Protein AF-A0A9W4UH65-F1 (afdb_monomer)

Nearest PDB structures (foldseek):
  3ro3-assembly1_A  TM=5.289E-01  e=2.807E+00  Mus musculus
  2wpv-assembly3_E  TM=3.524E-01  e=1.767E+00  Saccharomyces cerevisiae
  7dxj-assembly1_B  TM=3.721E-01  e=3.629E+00  Homo sapiens

Radius of gyration: 18.74 Å; Cα contacts (8 Å, |Δi|>4): 146; chains: 1; bounding box: 43×30×58 Å

Foldseek 3Di:
DDDDDPDDDDPPGDDDDDPDDPLAALVVSQVVCVVVVDGDCPPLNVDDPVVSVVLNVLSVVLVCQVVVLVVCVVVVVLVVSLVSLVVNLVSCVVSVNCVCLLVSLLVSLVSLVVVQCVVPPPDPDRDDDSNVRSVVSLLVNVVVCVNVQVVHPPDPPPPDDDSVVSSVVVVVVVVVVVPD

Sequence (180 aa):
MALKAYRDIEEGEELTISYLTLGQTSSHRQHAISSWGFNCSCSLCSLRKPEKAASDIRRKLIAQLTPKIMQLWDAGDDTAAISLAEESVQIIVDEGLEHLLTEQYALVAKLWLMLGKKRQRGTTVLKGEERVQSEIWARKSWILLGSMGFLGTKWDGHDDFDLEAFLELVSDGIKEVMLW

Secondary structure (DSSP, 8-state):
-----SS---TTPPP---SS-TT--HHHHHHHHHTTTS---STTTS--HHHHHHHHHHHHHHHHHHHHHHHHHHTT-HHHHHHHHHHHHHHHHHTT-GGGHHHHHHHHHHHHHHHHHHHTTT-SS--SHHHHHHHHHHHHHHHHHHHHTTT-TT--S-S---HHHHHHHHHHHHHHHTT-

Organism: NCBI:txid1303443

Structure (mmCIF, N/CA/C/O backbone):
data_AF-A0A9W4UH65-F1
#
_entry.id   AF-A0A9W4UH65-F1
#
loop_
_atom_site.group_PDB
_atom_site.id
_atom_site.type_symbol
_atom_site.label_atom_id
_atom_site.label_alt_id
_atom_site.label_comp_id
_atom_site.label_asym_id
_atom_site.label_entity_id
_atom_site.label_seq_id
_atom_site.pdbx_PDB_ins_code
_atom_site.Cartn_x
_atom_site.Cartn_y
_atom_site.Cartn_z
_atom_site.occupancy
_atom_site.B_iso_or_equiv
_atom_site.auth_seq_id
_atom_site.auth_comp_id
_atom_site.auth_asym_id
_atom_site.auth_atom_id
_atom_site.pdbx_PDB_model_num
ATOM 1 N N . MET A 1 1 ? 6.656 -18.931 15.906 1.00 67.19 1 MET A N 1
ATOM 2 C CA . MET A 1 1 ? 5.807 -17.730 16.041 1.00 67.19 1 MET A CA 1
ATOM 3 C C . MET A 1 1 ? 6.656 -16.638 16.663 1.00 67.19 1 MET A C 1
ATOM 5 O O . MET A 1 1 ? 7.283 -16.912 17.678 1.00 67.19 1 MET A O 1
ATOM 9 N N . ALA A 1 2 ? 6.728 -15.464 16.040 1.00 75.62 2 ALA A N 1
ATOM 10 C CA . ALA A 1 2 ? 7.454 -14.309 16.560 1.00 75.62 2 ALA A CA 1
ATOM 11 C C . ALA A 1 2 ? 6.494 -13.116 16.664 1.00 75.62 2 ALA A C 1
ATOM 13 O O . ALA A 1 2 ? 5.569 -13.008 15.863 1.00 75.62 2 ALA A O 1
ATOM 14 N N . LEU A 1 3 ? 6.714 -12.252 17.654 1.00 81.69 3 LEU A N 1
ATOM 15 C CA . LEU A 1 3 ? 6.019 -10.976 17.824 1.00 81.69 3 LEU A CA 1
ATOM 16 C C . LEU A 1 3 ? 7.038 -9.859 17.603 1.00 81.69 3 LEU A C 1
ATOM 18 O O . LEU A 1 3 ? 8.149 -9.936 18.130 1.00 81.69 3 LEU A O 1
ATOM 22 N N . LYS A 1 4 ? 6.668 -8.841 16.825 1.00 82.00 4 LYS A N 1
ATOM 23 C CA . LYS A 1 4 ? 7.525 -7.692 16.527 1.00 82.00 4 LYS A CA 1
ATOM 24 C C . LYS A 1 4 ? 6.746 -6.392 16.677 1.00 82.00 4 LYS A C 1
ATOM 26 O O . LYS A 1 4 ? 5.575 -6.327 16.312 1.00 82.00 4 LYS A O 1
ATOM 31 N N . ALA A 1 5 ? 7.407 -5.373 17.215 1.00 86.94 5 ALA A N 1
ATOM 32 C CA . ALA A 1 5 ? 6.852 -4.032 17.300 1.00 86.94 5 ALA A CA 1
ATOM 33 C C . ALA A 1 5 ? 6.848 -3.364 15.913 1.00 86.94 5 ALA A C 1
ATOM 35 O O . ALA A 1 5 ? 7.844 -3.424 15.193 1.00 86.94 5 ALA A O 1
ATOM 36 N N . TYR A 1 6 ? 5.728 -2.731 15.554 1.00 81.19 6 TYR A N 1
ATOM 37 C CA . TYR A 1 6 ? 5.568 -1.957 14.309 1.00 81.19 6 TYR A CA 1
ATOM 38 C C . TYR A 1 6 ? 5.840 -0.457 14.485 1.00 81.19 6 TYR A C 1
ATOM 40 O O . TYR A 1 6 ? 5.865 0.287 13.511 1.00 81.19 6 TYR A O 1
ATOM 48 N N . ARG A 1 7 ? 6.013 -0.015 15.729 1.00 85.75 7 ARG A N 1
ATOM 49 C CA . ARG A 1 7 ? 6.287 1.363 16.132 1.00 85.75 7 ARG A CA 1
ATOM 50 C C . ARG A 1 7 ? 7.009 1.350 17.471 1.00 85.75 7 ARG A C 1
ATOM 52 O O . ARG A 1 7 ? 7.052 0.305 18.123 1.00 85.75 7 ARG A O 1
ATOM 59 N N . ASP A 1 8 ? 7.494 2.508 17.884 1.00 91.12 8 ASP A N 1
ATOM 60 C CA . ASP A 1 8 ? 7.987 2.704 19.241 1.00 91.12 8 ASP A CA 1
ATOM 61 C C . ASP A 1 8 ? 6.851 2.503 20.261 1.00 91.12 8 ASP A C 1
ATOM 63 O O . ASP A 1 8 ? 5.677 2.804 19.990 1.00 91.12 8 ASP A O 1
ATOM 67 N N . ILE A 1 9 ? 7.208 1.915 21.403 1.00 95.19 9 ILE A N 1
ATOM 68 C CA . ILE A 1 9 ? 6.299 1.544 22.490 1.00 95.19 9 ILE A CA 1
ATOM 69 C C . ILE A 1 9 ? 6.924 2.041 23.786 1.00 95.19 9 ILE A C 1
ATOM 71 O O . ILE A 1 9 ? 8.044 1.650 24.122 1.00 95.19 9 ILE A O 1
ATOM 75 N N . GLU A 1 10 ? 6.200 2.897 24.495 1.00 97.25 10 GLU A N 1
ATOM 76 C CA . GLU A 1 10 ? 6.675 3.480 25.749 1.00 97.25 10 GLU A CA 1
ATOM 77 C C . GLU A 1 10 ? 6.518 2.500 26.922 1.00 97.25 10 GLU A C 1
ATOM 79 O O . GLU A 1 10 ? 5.700 1.574 26.898 1.00 97.25 10 GLU A O 1
ATOM 84 N N . GLU A 1 11 ? 7.290 2.706 27.990 1.00 97.38 11 GLU A N 1
ATOM 85 C CA . GLU A 1 11 ? 7.162 1.892 29.201 1.00 97.38 11 GLU A CA 1
ATOM 86 C C . GLU A 1 11 ? 5.747 2.016 29.799 1.00 97.38 11 GLU A C 1
ATOM 88 O O . GLU A 1 11 ? 5.241 3.112 30.039 1.00 97.38 11 GLU A O 1
ATOM 93 N N . GLY A 1 12 ? 5.101 0.872 30.044 1.00 97.38 12 GLY A N 1
ATOM 94 C CA . GLY A 1 12 ? 3.731 0.804 30.564 1.00 97.38 12 GLY A CA 1
ATOM 95 C C . GLY A 1 12 ? 2.630 0.890 29.501 1.00 97.38 12 GLY A C 1
ATOM 96 O O . GLY A 1 12 ? 1.456 0.756 29.849 1.00 97.38 12 GLY A O 1
ATOM 97 N N . GLU A 1 13 ? 2.972 1.070 28.223 1.00 97.50 13 GLU A N 1
ATOM 98 C CA . GLU A 1 13 ? 2.004 1.018 27.129 1.00 97.50 13 GLU A CA 1
ATOM 99 C C . GLU A 1 13 ? 1.510 -0.420 26.866 1.00 97.50 13 GLU A C 1
ATOM 101 O O . GLU A 1 13 ? 2.279 -1.384 26.875 1.00 97.50 13 GLU A O 1
ATOM 106 N N . GLU A 1 14 ? 0.206 -0.580 26.617 1.00 96.12 14 GLU A N 1
ATOM 107 C CA . GLU A 1 14 ? -0.385 -1.880 26.291 1.00 96.12 14 GLU A CA 1
ATOM 108 C C . GLU A 1 14 ? 0.072 -2.374 24.908 1.00 96.12 14 GLU A C 1
ATOM 110 O O . GLU A 1 14 ? -0.097 -1.702 23.885 1.00 96.12 14 GLU A O 1
ATOM 115 N N . LEU A 1 15 ? 0.591 -3.603 24.858 1.00 95.06 15 LEU A N 1
ATOM 116 C CA . LEU A 1 15 ? 0.912 -4.277 23.602 1.00 95.06 15 LEU A CA 1
ATOM 117 C C . LEU A 1 15 ? -0.371 -4.761 22.925 1.00 95.06 15 LEU A C 1
ATOM 119 O O . LEU A 1 15 ? -1.102 -5.584 23.474 1.00 95.06 15 LEU A O 1
ATOM 123 N N . THR A 1 16 ? -0.614 -4.303 21.698 1.00 92.94 16 THR A N 1
ATOM 124 C CA . THR A 1 16 ? -1.806 -4.670 20.923 1.00 92.94 16 THR A CA 1
ATOM 125 C C . THR A 1 16 ? -1.431 -5.276 19.573 1.00 92.94 16 THR A C 1
ATOM 127 O O . THR A 1 16 ? -0.426 -4.917 18.963 1.00 92.94 16 THR A O 1
ATOM 130 N N . ILE A 1 17 ? -2.258 -6.209 19.096 1.00 91.56 17 ILE A N 1
ATOM 131 C CA . ILE A 1 17 ? -2.197 -6.773 17.741 1.00 91.56 17 ILE A CA 1
ATOM 132 C C . ILE A 1 17 ? -3.604 -6.782 17.136 1.00 91.56 17 ILE A C 1
ATOM 134 O O . ILE A 1 17 ? -4.598 -6.835 17.862 1.00 91.56 17 ILE A O 1
ATOM 138 N N . SER A 1 18 ? -3.709 -6.734 15.807 1.00 89.19 18 SER A N 1
ATOM 139 C CA . SER A 1 18 ? -5.003 -6.859 15.126 1.00 89.19 18 SER A CA 1
ATOM 140 C C . SER A 1 18 ? -5.373 -8.327 14.942 1.00 89.19 18 SER A C 1
ATOM 142 O O . SER A 1 18 ? -4.588 -9.100 14.403 1.00 89.19 18 SER A O 1
ATOM 144 N N . TYR A 1 19 ? -6.594 -8.697 15.325 1.00 87.56 19 TYR A N 1
ATOM 145 C CA . TYR A 1 19 ? -7.173 -10.014 15.013 1.00 87.56 19 T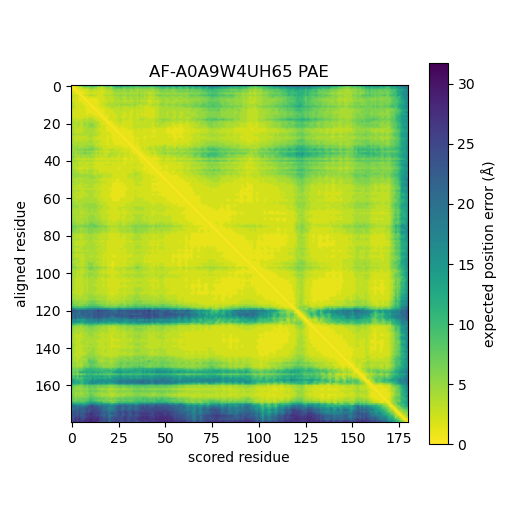YR A CA 1
ATOM 146 C C . TYR A 1 19 ? -7.882 -10.041 13.657 1.00 87.56 19 TYR A C 1
ATOM 148 O O . TYR A 1 19 ? -8.355 -11.084 13.215 1.00 87.56 19 TYR A O 1
ATOM 156 N N . LEU A 1 20 ? -7.998 -8.880 13.014 1.00 90.75 20 LEU A N 1
ATOM 157 C CA . LEU A 1 20 ? -8.674 -8.715 11.739 1.00 90.75 20 LEU A CA 1
ATOM 158 C C . LEU A 1 20 ? -7.660 -8.476 10.630 1.00 90.75 20 LEU A C 1
ATOM 160 O O . LEU A 1 20 ? -6.620 -7.847 10.859 1.00 90.75 20 LEU A O 1
ATOM 164 N N . THR A 1 21 ? -8.041 -8.860 9.414 1.00 89.69 21 THR A N 1
ATOM 165 C CA . THR A 1 21 ? -7.387 -8.384 8.198 1.00 89.69 21 THR A CA 1
ATOM 166 C C . THR A 1 21 ? -7.366 -6.859 8.202 1.00 89.69 21 THR A C 1
ATOM 168 O O . THR A 1 21 ? -8.382 -6.191 8.435 1.00 89.69 21 THR A O 1
ATOM 171 N N . LEU A 1 22 ? -6.186 -6.297 7.974 1.00 90.81 22 LEU A N 1
ATOM 172 C CA . LEU A 1 22 ? -5.988 -4.858 7.923 1.00 90.81 22 LEU A CA 1
ATOM 173 C C . LEU A 1 22 ? -6.579 -4.281 6.621 1.00 90.81 22 LEU A C 1
ATOM 175 O O . LEU A 1 22 ? -7.007 -5.005 5.727 1.00 90.81 22 LEU A O 1
ATOM 179 N N . GLY A 1 23 ? -6.717 -2.957 6.547 1.00 93.19 23 GLY A N 1
ATOM 180 C CA . GLY A 1 23 ? -7.304 -2.288 5.374 1.00 93.19 23 GLY A CA 1
ATOM 181 C C . GLY A 1 23 ? -8.835 -2.357 5.257 1.00 93.19 23 GLY A C 1
ATOM 182 O O . GLY A 1 23 ? -9.407 -1.675 4.418 1.00 93.19 23 GLY A O 1
ATOM 183 N N . GLN A 1 24 ? -9.538 -3.075 6.137 1.00 95.62 24 GLN A N 1
ATOM 184 C CA . GLN A 1 24 ? -11.002 -3.206 6.078 1.00 95.62 24 GLN A CA 1
ATOM 185 C C . GLN A 1 24 ? -11.753 -1.938 6.513 1.00 95.62 24 GLN A C 1
ATOM 187 O O . GLN A 1 24 ? -11.283 -1.203 7.385 1.00 95.62 24 GLN A O 1
ATOM 192 N N . THR A 1 25 ? -12.949 -1.710 5.954 1.00 96.81 25 THR A N 1
ATOM 193 C CA . THR A 1 25 ? -13.832 -0.575 6.312 1.00 96.81 25 THR A CA 1
ATOM 194 C C . THR A 1 25 ? -14.344 -0.661 7.750 1.00 96.81 25 THR A C 1
ATOM 196 O O . THR A 1 25 ? -14.402 -1.737 8.342 1.00 96.81 25 THR A O 1
ATOM 199 N N . SER A 1 26 ? -14.768 0.464 8.320 1.00 96.00 26 SER A N 1
ATOM 200 C CA . SER A 1 26 ? -15.268 0.562 9.691 1.00 96.00 26 SER A CA 1
ATOM 201 C C . SER A 1 26 ? -16.428 -0.397 9.971 1.00 96.00 26 SER A C 1
ATOM 203 O O . SER A 1 26 ? -16.425 -1.073 10.999 1.00 96.00 26 SER A O 1
ATOM 205 N N . SER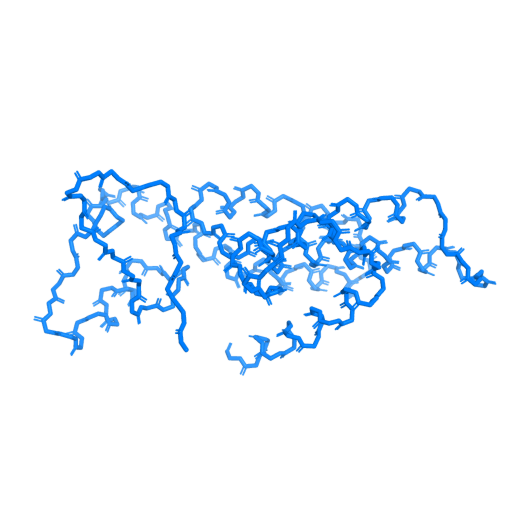 A 1 27 ? -17.370 -0.525 9.032 1.00 95.06 27 SER A N 1
ATOM 206 C CA . SER A 1 27 ? -18.489 -1.464 9.144 1.00 95.06 27 SER A CA 1
ATOM 207 C C . SER A 1 27 ? -18.022 -2.917 9.127 1.00 95.06 27 SER A C 1
ATOM 209 O O . SER A 1 27 ? -18.518 -3.715 9.919 1.00 95.06 27 SER A O 1
ATOM 211 N N . HIS A 1 28 ? -17.068 -3.262 8.258 1.00 95.50 28 HIS A N 1
ATOM 212 C CA . HIS A 1 28 ? -16.518 -4.615 8.207 1.00 95.50 28 HIS A CA 1
ATOM 213 C C . HIS A 1 28 ? -15.761 -4.942 9.499 1.00 95.50 28 HIS A C 1
ATOM 215 O O . HIS A 1 28 ? -15.979 -6.000 10.080 1.00 95.50 28 HIS A O 1
ATOM 221 N N . ARG A 1 29 ? -14.933 -4.014 10.003 1.00 95.25 29 ARG A N 1
ATOM 222 C CA . ARG A 1 29 ? -14.193 -4.206 11.260 1.00 95.25 29 ARG A CA 1
ATOM 223 C C . ARG A 1 29 ? -15.128 -4.450 12.445 1.00 95.25 29 ARG A C 1
ATOM 225 O O . ARG A 1 29 ? -14.894 -5.377 13.212 1.00 95.25 29 ARG A O 1
ATOM 232 N N . GLN A 1 30 ? -16.194 -3.656 12.576 1.00 93.94 30 GLN A N 1
ATOM 233 C CA . GLN A 1 30 ? -17.179 -3.834 13.652 1.00 93.94 30 GLN A CA 1
ATOM 234 C C . GLN A 1 30 ? -17.944 -5.153 13.526 1.00 93.94 30 GLN A C 1
ATOM 236 O O . GLN A 1 30 ? -18.172 -5.830 14.524 1.00 93.94 30 GLN A O 1
ATOM 241 N N . HIS A 1 31 ? -18.303 -5.553 12.306 1.00 94.25 31 HIS A N 1
ATOM 242 C CA . HIS A 1 31 ? -18.961 -6.835 12.088 1.00 94.25 31 HIS A CA 1
ATOM 243 C C . HIS A 1 31 ? -18.040 -8.010 12.446 1.00 94.25 31 HIS A C 1
ATOM 245 O O . HIS A 1 31 ? -18.425 -8.869 13.235 1.00 94.25 31 HIS A O 1
ATOM 251 N N . ALA A 1 32 ? -16.807 -8.018 11.938 1.00 93.44 32 ALA A N 1
ATOM 252 C CA . ALA A 1 32 ? -15.865 -9.112 12.149 1.00 93.44 32 ALA A CA 1
ATOM 253 C C . ALA A 1 32 ? -15.480 -9.277 13.630 1.00 93.44 32 ALA A C 1
ATOM 255 O O . ALA A 1 32 ? -15.470 -10.395 14.147 1.00 93.44 32 ALA A O 1
ATOM 256 N N . ILE A 1 33 ? -15.235 -8.168 14.340 1.00 94.06 33 ILE A N 1
ATOM 257 C CA . ILE A 1 33 ? -14.855 -8.218 15.757 1.00 94.06 33 ILE A CA 1
ATOM 258 C C . ILE A 1 33 ? -16.020 -8.595 16.678 1.00 94.06 33 ILE A C 1
ATOM 260 O O . ILE A 1 33 ? -15.780 -9.121 17.758 1.00 94.06 33 ILE A O 1
ATOM 264 N N . SER A 1 34 ? -17.276 -8.393 16.255 1.00 91.44 34 SER A N 1
ATOM 265 C CA . SER A 1 34 ? -18.448 -8.695 17.094 1.00 91.44 34 SER A CA 1
ATOM 266 C C . SER A 1 34 ? -18.519 -10.166 17.524 1.00 91.44 34 SER A C 1
ATOM 268 O O . SER A 1 34 ? -19.018 -10.469 18.607 1.00 91.44 34 SER A O 1
ATOM 270 N N . SER A 1 35 ? -17.940 -11.070 16.726 1.00 91.06 35 SER A N 1
ATOM 271 C CA . SER A 1 35 ? -17.803 -12.497 17.050 1.00 91.06 35 SER A CA 1
ATOM 272 C C . SER A 1 35 ? -16.980 -12.769 18.319 1.00 91.06 35 SER A C 1
ATOM 274 O O . SER A 1 35 ? -17.157 -13.806 18.950 1.00 91.06 35 SER A O 1
ATOM 276 N N . TRP A 1 36 ? -16.139 -11.818 18.735 1.00 93.38 36 TRP A N 1
ATOM 277 C CA . TRP A 1 36 ? -15.319 -11.886 19.947 1.00 93.38 36 TRP A CA 1
ATOM 278 C C . TRP A 1 36 ? -16.044 -11.379 21.203 1.00 93.38 36 TRP A C 1
ATOM 280 O O . TRP A 1 36 ? -15.459 -11.360 22.283 1.00 93.38 36 TRP A O 1
ATOM 290 N N . GLY A 1 37 ? -17.308 -10.957 21.088 1.00 93.81 37 GLY A N 1
ATOM 291 C CA . GLY A 1 37 ? -18.128 -10.556 22.234 1.00 93.81 37 GLY A CA 1
ATOM 292 C C . GLY A 1 37 ? -17.879 -9.134 22.748 1.00 93.81 37 GLY A C 1
ATOM 293 O O . GLY A 1 37 ? -18.312 -8.809 23.852 1.00 93.81 37 GLY A O 1
ATOM 294 N N . PHE A 1 38 ? -17.217 -8.271 21.969 1.00 92.81 38 PHE A N 1
ATOM 295 C CA . PHE A 1 38 ? -17.042 -6.854 22.304 1.00 92.81 38 PHE A CA 1
ATOM 296 C C . PHE A 1 38 ? -17.203 -5.936 21.085 1.00 92.81 38 PHE A C 1
ATOM 298 O O . PHE A 1 38 ? -17.081 -6.360 19.937 1.00 92.81 38 PHE A O 1
ATOM 305 N N . ASN A 1 39 ? -17.449 -4.650 21.350 1.00 91.50 39 ASN A N 1
ATOM 306 C CA . ASN A 1 39 ? -17.468 -3.598 20.334 1.00 91.50 39 ASN A CA 1
ATOM 307 C C . ASN A 1 39 ? -16.142 -2.837 20.360 1.00 91.50 39 ASN A C 1
ATOM 309 O O . ASN A 1 39 ? -15.753 -2.300 21.398 1.00 91.50 39 ASN A O 1
ATOM 313 N N . CYS A 1 40 ? -15.453 -2.756 19.222 1.00 93.69 40 CYS A N 1
ATOM 314 C CA . CYS A 1 40 ? -14.154 -2.095 19.160 1.00 93.69 40 CYS A CA 1
ATOM 315 C C . CYS A 1 40 ? -14.296 -0.572 19.310 1.00 93.69 40 CYS A C 1
ATOM 317 O O . CYS A 1 40 ? -15.029 0.067 18.549 1.00 93.69 40 CYS A O 1
ATOM 319 N N . SER A 1 41 ? -13.543 0.011 20.244 1.00 93.88 41 SER A N 1
ATOM 320 C CA . SER A 1 41 ? -13.492 1.451 20.535 1.00 93.88 41 SER A CA 1
ATOM 321 C C . SER A 1 41 ? -12.125 2.085 20.239 1.00 93.88 41 SER A C 1
ATOM 323 O O . SER A 1 41 ? -11.848 3.192 20.705 1.00 93.88 41 SER A O 1
ATOM 325 N N . CYS A 1 42 ? -11.268 1.421 19.449 1.00 93.75 42 CYS A N 1
ATOM 326 C CA . CYS A 1 42 ? -9.956 1.961 19.080 1.00 93.75 42 CYS A CA 1
ATOM 327 C C . CYS A 1 42 ? -10.074 3.316 18.359 1.00 93.75 42 CYS A C 1
ATOM 329 O O . CYS A 1 42 ? -11.145 3.678 17.861 1.00 93.75 42 CYS A O 1
ATOM 331 N N . SER A 1 43 ? -8.963 4.046 18.245 1.00 93.31 43 SER A N 1
ATOM 332 C CA . SER A 1 43 ? -8.912 5.372 17.610 1.00 93.31 43 SER A CA 1
ATOM 333 C C . SER A 1 43 ? -9.594 5.412 16.234 1.00 93.31 43 SER A C 1
ATOM 335 O O . SER A 1 43 ? -10.381 6.319 15.973 1.00 93.31 43 SER A O 1
ATOM 337 N N . LEU A 1 44 ? -9.403 4.385 15.397 1.00 94.06 44 LEU A N 1
ATOM 338 C CA . LEU A 1 44 ? -10.040 4.266 14.077 1.00 94.06 44 LEU A CA 1
ATOM 339 C C . LEU A 1 44 ? -11.556 4.028 14.146 1.00 94.06 44 LEU A C 1
ATOM 341 O O . LEU A 1 44 ? -12.320 4.536 13.323 1.00 94.06 44 LEU A O 1
ATOM 345 N N . CYS A 1 45 ? -12.015 3.210 15.091 1.00 93.88 45 CYS A N 1
ATOM 346 C CA . CYS A 1 45 ? -13.436 2.905 15.263 1.00 93.88 45 CYS A CA 1
ATOM 347 C C . CYS A 1 45 ? -14.198 4.052 15.942 1.00 93.88 45 CYS A C 1
ATOM 349 O O . CYS A 1 45 ? -15.396 4.218 15.694 1.00 93.88 45 CYS A O 1
ATOM 351 N N . SER A 1 46 ? -13.496 4.878 16.715 1.00 95.31 46 SER A N 1
ATOM 352 C CA . SER A 1 46 ? -14.035 6.022 17.455 1.00 95.31 46 SER A CA 1
ATOM 353 C C . SER A 1 46 ? -13.972 7.354 16.689 1.00 95.31 46 SER A C 1
ATOM 355 O O . SER A 1 46 ? -14.469 8.359 17.194 1.00 95.31 46 SER A O 1
ATOM 357 N N . LEU A 1 47 ? -13.439 7.369 15.457 1.00 96.50 47 LEU A N 1
ATOM 358 C CA . LEU A 1 47 ? -13.452 8.540 14.566 1.00 96.50 47 LEU A CA 1
ATOM 359 C C . LEU A 1 47 ? -14.854 9.141 14.397 1.00 96.50 47 LEU A C 1
ATOM 361 O O . LEU A 1 47 ? -15.865 8.420 14.350 1.00 96.50 47 LEU A O 1
ATOM 365 N N . ARG A 1 48 ? -14.918 10.467 14.208 1.00 97.38 48 ARG A N 1
ATOM 366 C CA . ARG A 1 48 ? -16.181 11.149 13.895 1.00 97.38 48 ARG A CA 1
ATOM 367 C C . ARG A 1 48 ? -16.684 10.698 12.526 1.00 97.38 48 ARG A C 1
ATOM 369 O O . ARG A 1 48 ? -15.911 10.314 11.652 1.00 97.38 48 ARG A O 1
ATOM 376 N N . LYS A 1 49 ? -18.003 10.778 12.313 1.00 96.69 49 LYS A N 1
ATOM 377 C CA . LYS A 1 49 ? -18.662 10.346 11.064 1.00 96.69 49 LYS A CA 1
ATOM 378 C C . LYS A 1 49 ? -17.955 10.807 9.769 1.00 96.69 49 LYS A C 1
ATOM 380 O O . LYS A 1 49 ? -17.733 9.939 8.929 1.00 96.69 49 LYS A O 1
ATOM 385 N N . PRO A 1 50 ? -17.580 12.092 9.583 1.00 97.50 50 PRO A N 1
ATOM 386 C CA . PRO A 1 50 ? -16.911 12.520 8.350 1.00 97.50 50 PRO A CA 1
ATOM 387 C C . PRO A 1 50 ? -15.514 11.903 8.174 1.00 97.50 50 PRO A C 1
ATOM 389 O O . PRO A 1 50 ? -15.189 11.433 7.089 1.00 97.50 50 PRO A O 1
ATOM 392 N N . GLU A 1 51 ? -14.712 11.836 9.237 1.00 97.56 51 GLU A N 1
ATOM 393 C CA . GLU A 1 51 ? -13.356 11.264 9.207 1.00 97.56 51 GLU A CA 1
ATOM 394 C C . GLU A 1 51 ? -13.398 9.757 8.935 1.00 97.56 51 GLU A C 1
ATOM 396 O O . GLU A 1 51 ? -12.644 9.236 8.115 1.00 97.56 51 GLU A O 1
ATOM 401 N N . LYS A 1 52 ? -14.343 9.062 9.577 1.00 97.00 52 LYS A N 1
ATOM 402 C CA . LYS A 1 52 ? -14.595 7.635 9.372 1.00 97.00 52 LYS A CA 1
ATOM 403 C C . LYS A 1 52 ? -15.016 7.337 7.932 1.00 97.00 52 LYS A C 1
ATOM 405 O O . LYS A 1 52 ? -14.507 6.395 7.338 1.00 97.00 52 LYS A O 1
ATOM 410 N N . ALA A 1 53 ? -15.899 8.157 7.357 1.00 97.75 53 ALA A N 1
ATOM 411 C CA . ALA A 1 53 ? -16.307 8.017 5.961 1.00 97.75 53 ALA A CA 1
ATOM 412 C C . ALA A 1 53 ? -15.135 8.253 4.993 1.00 97.75 53 ALA A C 1
ATOM 414 O O . ALA A 1 53 ? -14.975 7.495 4.040 1.00 97.75 53 ALA A O 1
ATOM 415 N N . ALA A 1 54 ? -14.288 9.255 5.255 1.00 97.75 54 ALA A N 1
ATOM 416 C CA . ALA A 1 54 ? -13.093 9.514 4.453 1.00 97.75 54 ALA A CA 1
ATOM 417 C C . ALA A 1 54 ? -12.088 8.347 4.510 1.00 97.75 54 ALA A C 1
ATOM 419 O O . ALA A 1 54 ? -11.585 7.922 3.471 1.00 97.75 54 ALA A O 1
ATOM 420 N N . SER A 1 55 ? -11.854 7.784 5.701 1.00 97.69 55 SER A N 1
ATOM 421 C CA . SER A 1 55 ? -11.036 6.575 5.884 1.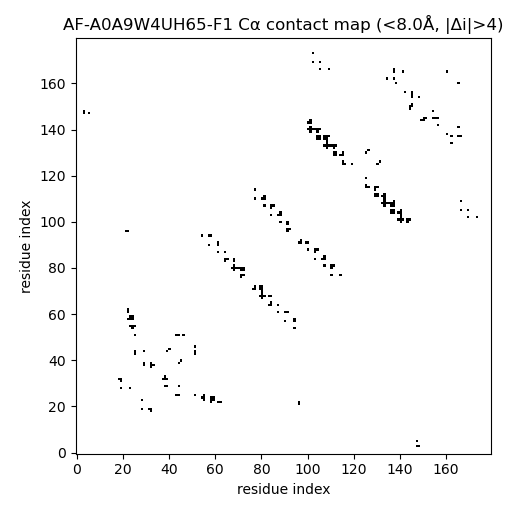00 97.69 55 SER A CA 1
ATOM 422 C C . SER A 1 55 ? -11.621 5.378 5.129 1.00 97.69 55 SER A C 1
ATOM 424 O O . SER A 1 55 ? -10.907 4.701 4.391 1.00 97.69 55 SER A O 1
ATOM 426 N N . ASP A 1 56 ? -12.935 5.153 5.211 1.00 97.94 56 ASP A N 1
ATOM 427 C CA . ASP A 1 56 ? -13.590 4.060 4.485 1.00 97.94 56 ASP A CA 1
ATOM 428 C C . ASP A 1 56 ? -13.486 4.215 2.960 1.00 97.94 56 ASP A C 1
ATOM 430 O O . ASP A 1 56 ? -13.352 3.214 2.255 1.00 97.94 56 ASP A O 1
ATOM 434 N N . ILE A 1 57 ? -13.509 5.446 2.438 1.00 97.81 57 ILE A N 1
ATOM 435 C CA . ILE A 1 57 ? -13.273 5.722 1.013 1.00 97.81 57 ILE A CA 1
ATOM 436 C C . ILE A 1 57 ? -11.833 5.373 0.628 1.00 97.81 57 ILE A C 1
ATOM 438 O O . ILE A 1 57 ? -11.641 4.648 -0.348 1.00 97.81 57 ILE A O 1
ATOM 442 N N . ARG A 1 58 ? -10.830 5.829 1.392 1.00 97.56 58 ARG A N 1
ATOM 443 C CA . ARG A 1 58 ? -9.418 5.508 1.115 1.00 97.56 58 ARG A CA 1
ATOM 444 C C . ARG A 1 58 ? -9.160 4.009 1.169 1.00 97.56 58 ARG A C 1
ATOM 446 O O . ARG A 1 58 ? -8.545 3.469 0.263 1.00 97.56 58 ARG A O 1
ATOM 453 N N . ARG A 1 59 ? -9.709 3.308 2.160 1.00 97.50 59 ARG A N 1
ATOM 454 C CA . ARG A 1 59 ? -9.593 1.847 2.288 1.00 97.50 59 ARG A CA 1
ATOM 455 C C . ARG A 1 59 ? -10.202 1.093 1.107 1.00 97.50 59 ARG A C 1
ATOM 457 O O . ARG A 1 59 ? -9.594 0.157 0.597 1.00 97.50 59 ARG A O 1
ATOM 464 N N . LYS A 1 60 ? -11.373 1.527 0.629 1.00 97.19 60 LYS A N 1
ATOM 465 C CA . LYS A 1 60 ? -11.980 0.977 -0.595 1.00 97.19 60 LYS A CA 1
ATOM 466 C C . LYS A 1 60 ? -11.134 1.264 -1.829 1.00 97.19 60 LYS A C 1
ATOM 468 O O . LYS A 1 60 ? -10.990 0.380 -2.663 1.00 97.19 60 LYS A O 1
ATOM 473 N N . LEU A 1 61 ? -10.588 2.475 -1.942 1.00 96.50 61 LEU A N 1
ATOM 474 C CA . LEU A 1 61 ? -9.684 2.830 -3.030 1.00 96.50 61 LEU A CA 1
ATOM 475 C C . LEU A 1 61 ? -8.453 1.924 -3.012 1.00 96.50 61 LEU A C 1
ATOM 477 O O . LEU A 1 61 ? -8.142 1.340 -4.043 1.00 96.50 61 LEU A O 1
ATOM 481 N N . ILE A 1 62 ? -7.829 1.741 -1.844 1.00 96.56 62 ILE A N 1
ATOM 482 C CA . ILE A 1 62 ? -6.636 0.908 -1.677 1.00 96.56 62 ILE A CA 1
ATOM 483 C C . ILE A 1 62 ? -6.887 -0.525 -2.146 1.00 96.56 62 ILE A C 1
ATOM 485 O O . ILE A 1 62 ? -6.115 -1.051 -2.941 1.00 96.56 62 ILE A O 1
ATOM 489 N N . ALA A 1 63 ? -8.020 -1.114 -1.758 1.00 94.56 63 ALA A N 1
ATOM 490 C CA . ALA A 1 63 ? -8.412 -2.454 -2.194 1.00 94.56 63 ALA A CA 1
ATOM 491 C C . ALA A 1 63 ? -8.608 -2.593 -3.720 1.00 94.56 63 ALA A C 1
ATOM 493 O O . ALA A 1 63 ? -8.637 -3.706 -4.235 1.00 94.56 63 ALA A O 1
ATOM 494 N N . GLN A 1 64 ? -8.772 -1.486 -4.451 1.00 95.38 64 GLN A N 1
ATOM 495 C CA . GLN A 1 64 ? -8.986 -1.468 -5.903 1.00 95.38 64 GLN A CA 1
ATOM 496 C C . GLN A 1 64 ? -7.749 -1.023 -6.695 1.00 95.38 64 GLN A C 1
ATOM 498 O O . GLN A 1 64 ? -7.773 -1.059 -7.926 1.00 95.38 64 GLN A O 1
ATOM 503 N N . LEU A 1 65 ? -6.668 -0.611 -6.025 1.00 94.38 65 LEU A N 1
ATOM 504 C CA . LEU A 1 65 ? -5.473 -0.100 -6.694 1.00 94.38 65 LEU A CA 1
ATOM 505 C C . LEU A 1 65 ? -4.790 -1.167 -7.544 1.00 94.38 65 LEU A C 1
ATOM 507 O O . LEU A 1 65 ? -4.619 -0.953 -8.740 1.00 94.38 65 LEU A O 1
ATOM 511 N N . THR A 1 66 ? -4.440 -2.314 -6.957 1.00 92.12 66 THR A N 1
ATOM 512 C CA . THR A 1 66 ? -3.718 -3.382 -7.666 1.00 92.12 66 THR A CA 1
ATOM 513 C C . THR A 1 66 ? -4.468 -3.866 -8.912 1.00 92.12 66 THR A C 1
ATOM 515 O O . THR A 1 66 ? -3.865 -3.845 -9.987 1.00 92.12 66 THR A O 1
ATOM 518 N N . PRO A 1 67 ? -5.780 -4.193 -8.854 1.00 94.75 67 PRO A N 1
ATOM 519 C CA . PRO A 1 67 ? -6.541 -4.536 -10.056 1.00 94.75 67 PRO A CA 1
ATOM 520 C C . PRO A 1 67 ? -6.512 -3.439 -11.128 1.00 94.75 67 PRO A C 1
ATOM 522 O O . PRO A 1 67 ? -6.348 -3.730 -12.311 1.00 94.75 67 PRO A O 1
ATOM 525 N N . LYS A 1 68 ? -6.629 -2.167 -10.727 1.00 96.81 68 LYS A N 1
ATOM 526 C CA . LYS A 1 68 ? -6.623 -1.035 -11.660 1.00 96.81 68 LYS A CA 1
ATOM 527 C C . LYS A 1 68 ? -5.251 -0.818 -12.305 1.00 96.81 68 LYS A C 1
ATOM 529 O O . LYS A 1 68 ? -5.181 -0.533 -13.497 1.00 96.81 68 LYS A O 1
ATOM 534 N N . ILE A 1 69 ? -4.172 -0.974 -11.539 1.00 97.19 69 ILE A N 1
ATOM 535 C CA . ILE A 1 69 ? -2.791 -0.915 -12.035 1.00 97.19 69 ILE A CA 1
ATOM 536 C C . ILE A 1 69 ? -2.566 -2.013 -13.079 1.00 97.19 69 ILE A C 1
ATOM 538 O O . ILE A 1 69 ? -2.067 -1.729 -14.166 1.00 97.19 69 ILE A O 1
ATOM 542 N N . MET A 1 70 ? -2.985 -3.248 -12.783 1.00 93.94 70 MET A N 1
ATOM 543 C CA . MET A 1 70 ? -2.866 -4.369 -13.720 1.00 93.94 70 MET A CA 1
ATOM 544 C C . MET A 1 70 ? -3.692 -4.145 -14.986 1.00 93.94 70 MET A C 1
ATOM 546 O O . MET A 1 70 ? -3.192 -4.365 -16.082 1.00 93.94 70 MET A O 1
ATOM 550 N N . GLN A 1 71 ? -4.914 -3.622 -14.860 1.00 96.38 71 GLN A N 1
ATOM 551 C CA . GLN A 1 71 ? -5.744 -3.291 -16.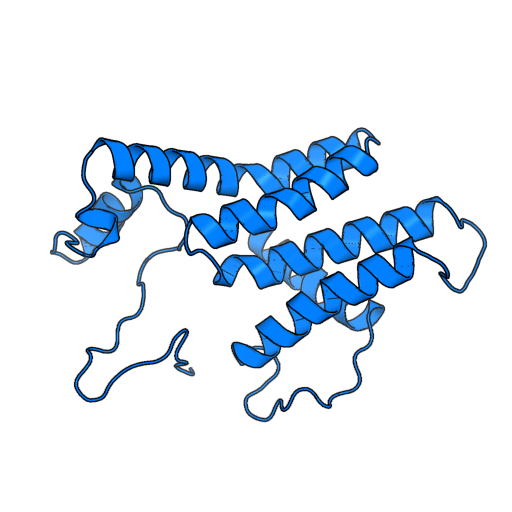016 1.00 96.38 71 GLN A CA 1
ATOM 552 C C . GLN A 1 71 ? -5.070 -2.267 -16.945 1.00 96.38 71 GLN A C 1
ATOM 554 O O . GLN A 1 71 ? -5.113 -2.432 -18.163 1.00 96.38 71 GLN A O 1
ATOM 559 N N . LEU A 1 72 ? -4.455 -1.215 -16.390 1.00 97.62 72 LEU A N 1
ATOM 560 C CA . LEU A 1 72 ? -3.707 -0.224 -17.176 1.00 97.62 72 LEU A CA 1
ATOM 561 C C . LEU A 1 72 ? -2.497 -0.862 -17.867 1.00 97.62 72 LEU A C 1
ATOM 563 O O . LEU A 1 72 ? -2.263 -0.623 -19.052 1.00 97.62 72 LEU A O 1
ATOM 567 N N . TRP A 1 73 ? -1.772 -1.714 -17.141 1.00 95.50 73 TRP A N 1
ATOM 568 C CA . TRP A 1 73 ? -0.615 -2.431 -17.666 1.00 95.50 73 TRP A CA 1
ATOM 569 C C . TRP A 1 73 ? -0.987 -3.363 -18.828 1.00 95.50 73 TRP A C 1
ATOM 571 O O . TRP A 1 73 ? -0.367 -3.312 -19.890 1.00 95.50 73 TRP A O 1
ATOM 581 N N . ASP A 1 74 ? -2.039 -4.166 -18.667 1.00 94.38 74 ASP A N 1
ATOM 582 C CA . ASP A 1 74 ? -2.518 -5.106 -19.686 1.00 94.38 74 ASP A CA 1
ATOM 583 C C . ASP A 1 74 ? -3.091 -4.386 -20.916 1.00 94.38 74 ASP A C 1
ATOM 585 O O . ASP A 1 74 ? -2.974 -4.874 -22.041 1.00 94.38 74 ASP A O 1
ATOM 589 N N . ALA A 1 75 ? -3.657 -3.189 -20.726 1.00 97.06 75 ALA A N 1
ATOM 590 C CA . ALA A 1 75 ? -4.070 -2.304 -21.815 1.00 97.06 75 ALA A CA 1
ATOM 591 C C . ALA A 1 75 ? -2.882 -1.659 -22.561 1.00 97.06 75 ALA A C 1
ATOM 593 O O . ALA A 1 75 ? -3.082 -1.018 -23.595 1.00 97.06 75 ALA A O 1
ATOM 594 N N . GLY A 1 76 ? -1.652 -1.835 -22.068 1.00 96.00 76 GLY A N 1
ATOM 595 C CA . GLY A 1 76 ? -0.427 -1.291 -22.648 1.00 96.00 76 GLY A CA 1
ATOM 596 C C . GLY A 1 76 ? -0.125 0.156 -22.256 1.00 96.00 76 GLY A C 1
ATOM 597 O O . GLY A 1 76 ? 0.806 0.739 -22.816 1.00 96.00 76 GLY A O 1
ATOM 598 N N . ASP A 1 77 ? -0.869 0.731 -21.307 1.00 97.44 77 ASP A N 1
ATOM 599 C CA . ASP A 1 77 ? -0.596 2.055 -20.742 1.00 97.44 77 ASP A CA 1
ATOM 600 C C . ASP A 1 77 ? 0.413 1.941 -19.587 1.00 97.44 77 ASP A C 1
ATOM 602 O O . ASP A 1 77 ? 0.105 2.148 -18.410 1.00 97.44 77 ASP A O 1
ATOM 606 N N . ASP A 1 78 ? 1.639 1.539 -19.943 1.00 95.62 78 ASP A N 1
ATOM 607 C CA . ASP A 1 78 ? 2.705 1.228 -18.983 1.0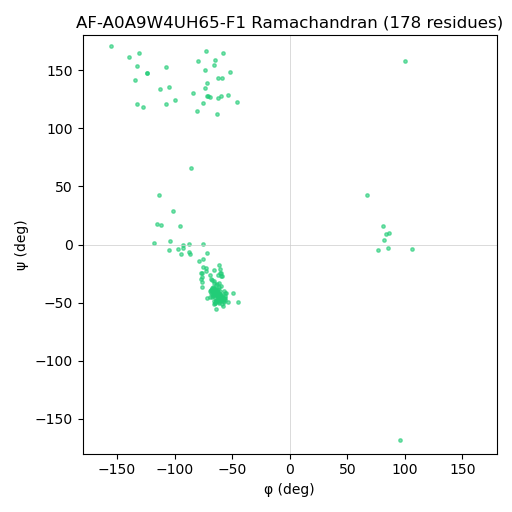0 95.62 78 ASP A CA 1
ATOM 608 C C . ASP A 1 78 ? 2.996 2.424 -18.052 1.00 95.62 78 ASP A C 1
ATOM 610 O O . ASP A 1 78 ? 3.216 2.253 -16.852 1.00 95.62 78 ASP A O 1
ATOM 614 N N . THR A 1 79 ? 2.981 3.646 -18.601 1.00 96.25 79 THR A N 1
ATOM 615 C CA . THR A 1 79 ? 3.275 4.880 -17.858 1.00 96.25 79 THR A CA 1
ATOM 616 C C . THR A 1 79 ? 2.175 5.197 -16.848 1.00 96.25 79 THR A C 1
ATOM 618 O O . THR A 1 79 ? 2.491 5.511 -15.701 1.00 96.25 79 THR A O 1
ATOM 621 N N . ALA A 1 80 ? 0.895 5.089 -17.227 1.00 98.12 80 ALA A N 1
ATOM 622 C CA . ALA A 1 80 ? -0.199 5.316 -16.282 1.00 98.12 80 ALA A CA 1
ATOM 623 C C . ALA A 1 80 ? -0.243 4.240 -15.190 1.00 98.12 80 ALA A C 1
ATOM 625 O O . ALA A 1 80 ? -0.524 4.555 -14.033 1.00 98.12 80 ALA A O 1
ATOM 626 N N . ALA A 1 81 ? 0.066 2.984 -15.534 1.00 98.00 81 ALA A N 1
ATOM 627 C CA . ALA A 1 81 ? 0.156 1.898 -14.563 1.00 98.00 81 ALA A CA 1
ATOM 628 C C . ALA A 1 81 ? 1.237 2.170 -13.505 1.00 98.00 81 ALA A C 1
ATOM 630 O O . ALA A 1 81 ? 0.963 2.057 -12.310 1.00 98.00 81 ALA A O 1
ATOM 631 N N . ILE A 1 82 ? 2.439 2.576 -13.933 1.00 98.00 82 ILE A N 1
ATOM 632 C CA . ILE A 1 82 ? 3.541 2.933 -13.027 1.00 98.00 82 ILE A CA 1
ATOM 633 C C . ILE A 1 82 ? 3.178 4.158 -12.182 1.00 98.00 82 ILE A C 1
ATOM 635 O O . ILE A 1 82 ? 3.311 4.090 -10.965 1.00 98.00 82 ILE A O 1
ATOM 639 N N . SER A 1 83 ? 2.653 5.231 -12.788 1.00 98.31 83 SER A N 1
ATOM 640 C CA . SER A 1 83 ? 2.255 6.449 -12.057 1.00 98.31 83 SER A CA 1
ATOM 641 C C . SER A 1 83 ? 1.249 6.133 -10.953 1.00 98.31 83 SER A C 1
ATOM 643 O O . SER A 1 83 ? 1.442 6.515 -9.803 1.00 98.31 83 SER A O 1
ATOM 645 N N . LEU A 1 84 ? 0.207 5.354 -11.268 1.00 98.44 84 LEU A N 1
ATOM 646 C CA . LEU A 1 84 ? -0.794 4.953 -10.282 1.00 98.44 84 LEU A CA 1
ATOM 647 C C . LEU A 1 84 ? -0.192 4.072 -9.175 1.00 98.44 84 LEU A C 1
ATOM 649 O O . LEU A 1 84 ? -0.564 4.200 -8.006 1.00 98.44 84 LEU A O 1
ATOM 653 N N . ALA A 1 85 ? 0.734 3.177 -9.529 1.00 97.81 85 ALA A N 1
ATOM 654 C CA . ALA A 1 85 ? 1.427 2.337 -8.562 1.00 97.81 85 ALA A CA 1
ATOM 655 C C . ALA A 1 85 ? 2.325 3.158 -7.622 1.00 97.81 85 ALA A C 1
ATOM 657 O O . ALA A 1 85 ? 2.368 2.865 -6.429 1.00 97.81 85 ALA A O 1
ATOM 658 N N . GLU A 1 86 ? 2.990 4.202 -8.109 1.00 98.31 86 GLU A N 1
ATOM 659 C CA . GLU A 1 86 ? 3.793 5.107 -7.281 1.00 98.31 86 GLU A CA 1
ATOM 660 C C . GLU A 1 86 ? 2.910 5.997 -6.397 1.00 98.31 86 GLU A C 1
ATOM 662 O O . GLU A 1 86 ? 3.129 6.076 -5.190 1.00 98.31 86 GLU A O 1
ATOM 667 N N . GLU A 1 87 ? 1.855 6.597 -6.954 1.00 97.81 87 GLU A N 1
ATOM 668 C CA . GLU A 1 87 ? 0.907 7.444 -6.215 1.00 97.81 87 GLU A CA 1
ATOM 669 C C . GLU A 1 87 ? 0.214 6.689 -5.078 1.00 97.81 87 GLU A C 1
ATOM 671 O O . GLU A 1 87 ? -0.022 7.239 -3.998 1.00 97.81 87 GLU A O 1
ATOM 676 N N . SER A 1 88 ? -0.079 5.404 -5.286 1.00 97.25 88 SER A N 1
ATOM 677 C CA . SER A 1 88 ? -0.717 4.591 -4.258 1.00 97.25 88 SER A CA 1
ATOM 678 C C . SER A 1 88 ? 0.072 4.464 -2.960 1.00 97.25 88 SER A C 1
ATOM 680 O O . SER A 1 88 ? -0.538 4.284 -1.905 1.00 97.25 88 SER A O 1
ATOM 682 N N . VAL A 1 89 ? 1.401 4.586 -3.018 1.00 97.69 89 VAL A N 1
ATOM 683 C CA . VAL A 1 89 ? 2.263 4.546 -1.834 1.00 97.69 89 VAL A CA 1
ATOM 684 C C . VAL A 1 89 ? 1.819 5.612 -0.843 1.00 97.69 89 VAL A C 1
ATOM 686 O O . VAL A 1 89 ? 1.647 5.316 0.337 1.00 97.69 89 VAL A O 1
ATOM 689 N N . GLN A 1 90 ? 1.566 6.833 -1.323 1.00 97.06 90 GLN A N 1
ATOM 690 C CA . GLN A 1 90 ? 1.154 7.926 -0.450 1.00 97.06 90 GLN A CA 1
ATOM 691 C C . GLN A 1 90 ? -0.235 7.676 0.139 1.00 97.06 90 GLN A C 1
ATOM 693 O O . GLN A 1 90 ? -0.453 7.925 1.317 1.00 97.06 90 GLN A O 1
ATOM 698 N N . ILE A 1 91 ? -1.154 7.101 -0.640 1.00 97.06 91 ILE A N 1
ATOM 699 C CA . ILE A 1 91 ? -2.503 6.762 -0.161 1.00 97.06 91 ILE A CA 1
ATOM 700 C C . ILE A 1 91 ? -2.437 5.718 0.968 1.00 97.06 91 ILE A C 1
ATOM 702 O O . ILE A 1 91 ? -3.180 5.815 1.946 1.00 97.06 91 ILE A O 1
ATOM 706 N N . ILE A 1 92 ? -1.549 4.727 0.842 1.00 97.38 92 ILE A N 1
ATOM 707 C CA . ILE A 1 92 ? -1.317 3.691 1.858 1.00 97.38 92 ILE A CA 1
ATOM 708 C C . ILE A 1 92 ? -0.705 4.296 3.128 1.00 97.38 92 ILE A C 1
ATOM 710 O O . ILE A 1 92 ? -1.158 3.970 4.227 1.00 97.38 92 ILE A O 1
ATOM 714 N N . VAL A 1 93 ? 0.283 5.185 2.979 1.00 96.00 93 VAL A N 1
ATOM 715 C CA . VAL A 1 93 ? 0.911 5.914 4.094 1.00 96.00 93 VAL A CA 1
ATOM 716 C C . VAL A 1 93 ? -0.118 6.782 4.822 1.00 96.00 93 VAL A C 1
ATOM 718 O O . VAL A 1 93 ? -0.257 6.676 6.036 1.00 96.00 93 VAL A O 1
ATOM 721 N N . ASP A 1 94 ? -0.902 7.576 4.093 1.00 95.31 94 ASP A N 1
ATOM 722 C CA . ASP A 1 94 ? -1.899 8.485 4.670 1.00 95.31 94 ASP A CA 1
ATOM 723 C C . ASP A 1 94 ? -3.004 7.748 5.447 1.00 95.31 94 ASP A C 1
ATOM 725 O O . ASP A 1 94 ? -3.629 8.313 6.347 1.00 95.31 94 ASP A O 1
ATOM 729 N N . GLU A 1 95 ? -3.278 6.487 5.100 1.00 96.19 95 GLU A N 1
ATOM 730 C CA . GLU A 1 95 ? -4.268 5.650 5.784 1.00 96.19 95 GLU A CA 1
ATOM 731 C C . GLU A 1 95 ? -3.673 4.789 6.917 1.00 96.19 95 GLU A C 1
ATOM 733 O O . GLU A 1 95 ? -4.428 4.099 7.612 1.00 96.19 95 GLU A O 1
ATOM 738 N N . GLY A 1 96 ? -2.351 4.833 7.131 1.00 93.31 96 GLY A N 1
ATOM 739 C CA . GLY A 1 96 ? -1.657 4.060 8.166 1.00 93.31 96 GLY A CA 1
ATOM 740 C C . GLY A 1 96 ? -1.694 2.552 7.906 1.00 93.31 96 GLY A C 1
ATOM 741 O O . GLY A 1 96 ? -2.024 1.757 8.792 1.00 93.31 96 GLY A O 1
ATOM 742 N N . LEU A 1 97 ? -1.486 2.151 6.647 1.00 92.94 97 LEU A N 1
ATOM 743 C CA . LEU A 1 97 ? -1.475 0.751 6.215 1.00 92.94 97 LEU A CA 1
ATOM 744 C C . LEU A 1 97 ? -0.078 0.324 5.740 1.00 92.94 97 LEU A C 1
ATOM 746 O O . LEU A 1 97 ? 0.061 -0.389 4.754 1.00 92.94 97 LEU A O 1
ATOM 750 N N . GLU A 1 98 ? 0.967 0.721 6.463 1.00 90.19 98 GLU A N 1
ATOM 751 C CA . GLU A 1 98 ? 2.378 0.580 6.074 1.00 90.19 98 GLU A CA 1
ATOM 752 C C . GLU A 1 98 ? 2.818 -0.871 5.843 1.00 90.19 98 GLU A C 1
ATOM 754 O O . GLU A 1 98 ? 3.742 -1.128 5.077 1.00 90.19 98 GLU A O 1
ATOM 759 N N . HIS A 1 99 ? 2.138 -1.840 6.453 1.00 86.81 99 HIS A N 1
ATOM 760 C CA . HIS A 1 99 ? 2.350 -3.265 6.185 1.00 86.81 99 HIS A CA 1
ATOM 761 C C . HIS A 1 99 ? 2.071 -3.654 4.723 1.00 86.81 99 HIS A C 1
ATOM 763 O O . HIS A 1 99 ? 2.651 -4.624 4.253 1.00 86.81 99 HIS A O 1
ATOM 769 N N . LEU A 1 100 ? 1.236 -2.901 3.995 1.00 91.50 100 LEU A N 1
ATOM 770 C CA . LEU A 1 100 ? 0.988 -3.105 2.562 1.00 91.50 100 LEU A CA 1
ATOM 771 C C . LEU A 1 100 ? 2.113 -2.541 1.682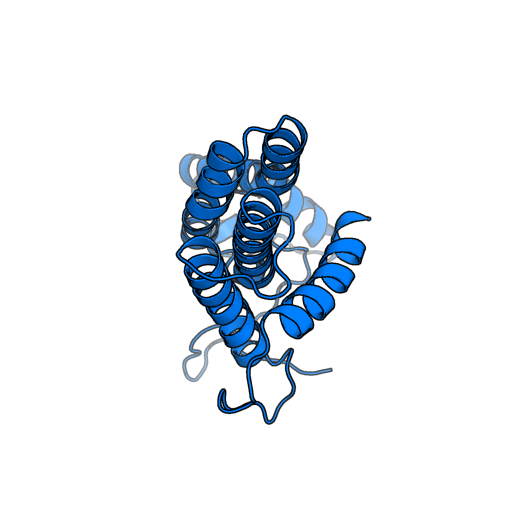 1.00 91.50 100 LEU A C 1
ATOM 773 O O . LEU A 1 100 ? 2.181 -2.845 0.492 1.00 91.50 100 LEU A O 1
ATOM 777 N N . LEU A 1 101 ? 3.004 -1.708 2.234 1.00 93.94 101 LEU A N 1
ATOM 778 C CA . LEU A 1 101 ? 4.053 -1.060 1.446 1.00 93.94 101 LEU A CA 1
ATOM 779 C C . LEU A 1 101 ? 5.107 -2.047 0.948 1.00 93.94 101 LEU A C 1
ATOM 781 O O . LEU A 1 101 ? 5.712 -1.791 -0.087 1.00 93.94 101 LEU A O 1
ATOM 785 N N . THR A 1 102 ? 5.325 -3.174 1.633 1.00 92.50 102 THR A N 1
ATOM 786 C CA . THR A 1 102 ? 6.260 -4.214 1.171 1.00 92.50 102 THR A CA 1
ATOM 787 C C . THR A 1 102 ? 5.855 -4.716 -0.215 1.00 92.50 102 THR A C 1
ATOM 789 O O . THR A 1 102 ? 6.653 -4.659 -1.155 1.00 92.50 102 THR A O 1
ATOM 792 N N . GLU A 1 103 ? 4.598 -5.124 -0.368 1.00 91.38 103 GLU A N 1
ATOM 793 C CA . GLU A 1 103 ? 4.027 -5.589 -1.631 1.00 91.38 103 GLU A CA 1
ATOM 794 C C . GLU A 1 103 ? 3.922 -4.456 -2.650 1.00 91.38 103 GLU A C 1
ATOM 796 O O . GLU A 1 103 ? 4.312 -4.636 -3.806 1.00 91.38 103 GLU A O 1
ATOM 801 N N . GLN A 1 104 ? 3.481 -3.266 -2.227 1.00 95.69 104 GLN A N 1
ATOM 802 C CA . GLN A 1 104 ? 3.334 -2.137 -3.142 1.00 95.69 104 GLN A CA 1
ATOM 803 C C . GLN A 1 104 ? 4.680 -1.703 -3.744 1.00 95.69 104 GLN A C 1
ATOM 805 O O . GLN A 1 104 ? 4.783 -1.500 -4.952 1.00 95.69 104 GLN A O 1
ATOM 810 N N . TYR A 1 105 ? 5.742 -1.616 -2.941 1.00 97.25 105 TYR A N 1
ATOM 811 C CA . TYR A 1 105 ? 7.086 -1.304 -3.433 1.00 97.25 105 TYR A CA 1
ATOM 812 C C . TYR A 1 105 ? 7.618 -2.374 -4.392 1.00 97.25 105 TYR A C 1
ATOM 814 O O . TYR A 1 105 ? 8.225 -2.037 -5.411 1.00 97.25 105 TYR A O 1
ATOM 822 N N . ALA A 1 106 ? 7.370 -3.655 -4.106 1.00 95.44 106 ALA A N 1
ATOM 823 C CA . ALA A 1 106 ? 7.760 -4.745 -4.996 1.00 95.44 106 ALA A CA 1
ATOM 824 C C . ALA A 1 106 ? 6.996 -4.699 -6.332 1.00 95.44 106 ALA A C 1
ATOM 826 O O . ALA A 1 106 ? 7.592 -4.927 -7.387 1.00 95.44 106 ALA A O 1
ATOM 827 N N . LEU A 1 107 ? 5.705 -4.346 -6.311 1.00 95.19 107 LEU A N 1
ATOM 828 C CA . LEU A 1 107 ? 4.905 -4.141 -7.518 1.00 95.19 107 LEU A CA 1
ATOM 829 C C . LEU A 1 107 ? 5.477 -3.007 -8.377 1.00 95.19 107 LEU A C 1
ATOM 831 O O . LEU A 1 107 ? 5.724 -3.217 -9.564 1.00 95.19 107 LEU A O 1
ATOM 835 N N . VAL A 1 108 ? 5.744 -1.837 -7.787 1.00 97.44 108 VAL A N 1
ATOM 836 C CA . VAL A 1 108 ? 6.326 -0.693 -8.512 1.00 97.44 108 VAL A CA 1
ATOM 837 C C . VAL A 1 108 ? 7.672 -1.072 -9.134 1.00 97.44 108 VAL A C 1
ATOM 839 O O . VAL A 1 108 ? 7.898 -0.838 -10.323 1.00 97.44 108 VAL A O 1
ATOM 842 N N . ALA A 1 109 ? 8.541 -1.733 -8.366 1.00 97.12 109 ALA A N 1
ATOM 843 C CA . ALA A 1 109 ? 9.823 -2.214 -8.864 1.00 97.12 109 ALA A CA 1
ATOM 844 C C . ALA A 1 109 ? 9.661 -3.147 -10.072 1.00 97.12 109 ALA A C 1
ATOM 846 O O . ALA A 1 109 ? 10.316 -2.978 -11.100 1.00 97.12 109 ALA A O 1
ATOM 847 N N . LYS A 1 110 ? 8.736 -4.105 -9.977 1.00 94.75 110 LYS A N 1
ATOM 848 C CA . LYS A 1 110 ? 8.457 -5.059 -11.048 1.00 94.75 110 LYS A CA 1
ATOM 849 C C . LYS A 1 110 ? 7.959 -4.373 -12.318 1.00 94.75 110 LYS A C 1
ATOM 851 O O . LYS A 1 110 ? 8.395 -4.754 -13.403 1.00 94.75 110 LYS A O 1
ATOM 856 N N . LEU A 1 111 ? 7.088 -3.368 -12.212 1.00 95.44 111 LEU A N 1
ATOM 857 C CA . LEU A 1 111 ? 6.601 -2.612 -13.372 1.00 95.44 111 LEU A CA 1
ATOM 858 C C . LEU A 1 111 ? 7.752 -1.889 -14.088 1.00 95.44 111 LEU A C 1
ATOM 860 O O . LEU A 1 111 ? 7.888 -2.017 -15.306 1.00 95.44 111 LEU A O 1
ATOM 864 N N . TRP A 1 112 ? 8.640 -1.227 -13.340 1.00 96.50 112 TRP A N 1
ATOM 865 C CA . TRP A 1 112 ? 9.848 -0.608 -13.895 1.00 96.50 112 TRP A CA 1
ATOM 866 C C . TRP A 1 112 ? 10.768 -1.627 -14.580 1.00 96.50 112 TRP A C 1
ATOM 868 O O . TRP A 1 112 ? 11.181 -1.423 -15.725 1.00 96.50 112 TRP A O 1
ATOM 878 N N . LEU A 1 113 ? 11.026 -2.772 -13.938 1.00 93.56 113 LEU A N 1
ATOM 879 C CA . LEU A 1 113 ? 11.840 -3.841 -14.521 1.00 93.56 113 LEU A CA 1
ATOM 880 C C . LEU A 1 113 ? 11.243 -4.356 -15.838 1.00 93.56 113 LEU A C 1
ATOM 882 O O . LEU A 1 113 ? 11.960 -4.553 -16.824 1.00 93.56 113 LEU A O 1
ATOM 886 N N . MET A 1 114 ? 9.929 -4.590 -15.865 1.00 92.31 114 MET A N 1
ATOM 887 C CA . MET A 1 114 ? 9.228 -5.079 -17.050 1.00 92.31 114 MET A CA 1
ATOM 888 C C . MET A 1 114 ? 9.217 -4.042 -18.176 1.00 92.31 114 MET A C 1
ATOM 890 O O . MET A 1 114 ? 9.420 -4.418 -19.333 1.00 92.31 114 MET A O 1
ATOM 894 N N . LEU A 1 115 ? 9.058 -2.753 -17.859 1.00 93.56 115 LEU A N 1
ATOM 895 C CA . LEU A 1 115 ? 9.142 -1.669 -18.839 1.00 93.56 115 LEU A CA 1
ATOM 896 C C . LEU A 1 115 ? 10.527 -1.631 -19.493 1.00 93.56 115 LEU A C 1
ATOM 898 O O . LEU A 1 115 ? 10.636 -1.593 -20.722 1.00 93.56 115 LEU A O 1
ATOM 902 N N . GLY A 1 116 ? 11.586 -1.727 -18.687 1.00 92.50 116 GLY A N 1
ATOM 903 C CA . GLY A 1 116 ? 12.955 -1.812 -19.183 1.00 92.50 116 GLY A CA 1
ATOM 904 C C . GLY A 1 116 ? 13.156 -3.006 -20.124 1.00 92.50 116 GLY A C 1
ATOM 905 O O . GLY A 1 116 ? 13.654 -2.845 -21.242 1.00 92.50 116 GLY A O 1
ATOM 906 N N . LYS A 1 117 ? 12.699 -4.202 -19.722 1.00 90.31 117 LYS A N 1
ATOM 907 C CA . LYS A 1 117 ? 12.763 -5.422 -20.555 1.00 90.31 117 LYS A CA 1
ATOM 908 C C . LYS A 1 117 ? 11.973 -5.279 -21.863 1.00 90.31 117 LYS A C 1
ATOM 910 O O . LYS A 1 117 ? 12.413 -5.772 -22.902 1.00 90.31 117 LYS A O 1
ATOM 915 N N . LYS A 1 118 ? 10.824 -4.593 -21.834 1.00 89.75 118 LYS A N 1
ATOM 916 C CA . LYS A 1 118 ? 9.991 -4.307 -23.016 1.00 89.75 118 LYS A CA 1
ATOM 917 C C . LYS A 1 118 ? 10.717 -3.384 -24.000 1.00 89.75 118 LYS A C 1
ATOM 919 O O . LYS A 1 118 ? 10.668 -3.640 -25.202 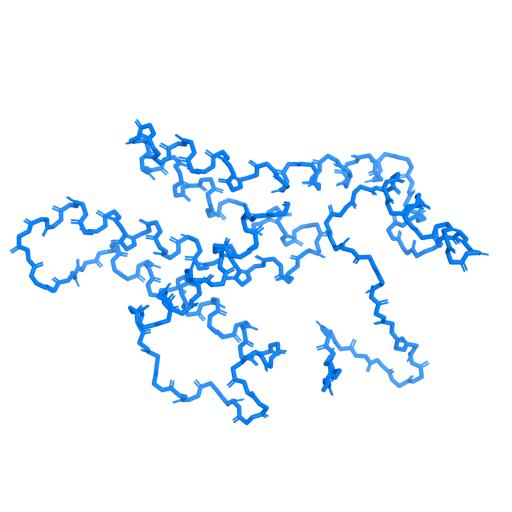1.00 89.75 118 LYS A O 1
ATOM 924 N N . ARG A 1 119 ? 11.420 -2.359 -23.502 1.00 88.88 119 ARG A N 1
ATOM 925 C CA . ARG A 1 119 ? 12.154 -1.366 -24.311 1.00 88.88 119 ARG A CA 1
ATOM 926 C C . ARG A 1 119 ? 13.480 -1.888 -24.876 1.00 88.88 119 ARG A C 1
ATOM 928 O O . ARG A 1 119 ? 13.815 -1.565 -26.008 1.00 88.88 119 ARG A O 1
ATOM 935 N N . GLN A 1 120 ? 14.215 -2.713 -24.130 1.00 83.75 120 GLN A N 1
ATOM 936 C CA . GLN A 1 120 ? 15.571 -3.173 -24.491 1.00 83.75 120 GLN A CA 1
ATOM 937 C C . GLN A 1 120 ? 15.614 -4.595 -25.071 1.00 83.75 120 GLN A C 1
ATOM 939 O O . GLN A 1 120 ? 16.617 -5.306 -24.923 1.00 83.75 120 GLN A O 1
ATOM 944 N N . ARG A 1 121 ? 14.527 -5.028 -25.727 1.00 75.31 121 ARG A N 1
ATOM 945 C CA . ARG A 1 121 ? 14.419 -6.359 -26.350 1.00 75.31 121 ARG A CA 1
ATOM 946 C C . ARG A 1 121 ? 15.680 -6.698 -27.157 1.00 75.31 121 ARG A C 1
ATOM 948 O O . ARG A 1 121 ? 16.026 -5.984 -28.091 1.00 75.31 121 ARG A O 1
ATOM 955 N N . GLY A 1 122 ? 16.331 -7.812 -26.807 1.00 67.88 122 GLY A N 1
ATOM 956 C CA . GLY A 1 122 ? 17.547 -8.308 -27.471 1.00 67.88 122 GLY A CA 1
ATOM 957 C C . GLY A 1 122 ? 18.846 -8.132 -26.678 1.00 67.88 122 GLY A C 1
ATOM 958 O O . GLY A 1 122 ? 19.882 -8.621 -27.119 1.00 67.88 122 GLY A O 1
ATOM 959 N N . THR A 1 123 ? 18.803 -7.491 -25.506 1.00 65.94 123 THR A N 1
ATOM 960 C CA . THR A 1 123 ? 19.978 -7.313 -24.635 1.00 65.94 123 THR A CA 1
ATOM 961 C C . THR A 1 123 ? 19.910 -8.252 -23.433 1.00 65.94 123 THR A C 1
ATOM 963 O O . THR A 1 123 ? 18.866 -8.369 -22.798 1.00 65.94 123 THR A O 1
ATOM 966 N N . THR A 1 124 ? 21.022 -8.905 -23.088 1.00 66.88 124 THR A N 1
ATOM 967 C CA . THR A 1 124 ? 21.100 -9.835 -21.944 1.00 66.88 124 THR A CA 1
ATOM 968 C C . THR A 1 124 ? 21.153 -9.130 -20.588 1.00 66.88 124 THR A C 1
ATOM 970 O O . THR A 1 124 ? 20.871 -9.751 -19.571 1.00 66.88 124 THR A O 1
ATOM 973 N N . VAL A 1 125 ? 21.522 -7.845 -20.558 1.00 74.31 125 VAL A N 1
ATOM 974 C CA . VAL A 1 125 ? 21.676 -7.056 -19.327 1.00 74.31 125 VAL A CA 1
ATOM 975 C C . VAL A 1 125 ? 20.854 -5.782 -19.451 1.00 74.31 125 VAL A C 1
ATOM 977 O O . VAL A 1 125 ? 21.133 -4.961 -20.325 1.00 74.31 125 VAL A O 1
ATOM 980 N N . LEU A 1 126 ? 19.868 -5.608 -18.567 1.00 80.25 126 LEU A N 1
ATOM 981 C CA . LEU A 1 126 ? 19.091 -4.375 -18.492 1.00 80.25 126 LEU A CA 1
ATOM 982 C C . LEU A 1 126 ? 19.959 -3.252 -17.909 1.00 80.25 126 LEU A C 1
ATOM 984 O O . LEU A 1 126 ? 20.553 -3.421 -16.846 1.00 80.25 126 LEU A O 1
ATOM 988 N N . LYS A 1 127 ? 20.033 -2.104 -18.585 1.00 80.25 127 LYS A N 1
ATOM 989 C CA . LYS A 1 127 ? 20.760 -0.910 -18.109 1.00 80.25 127 LYS A CA 1
ATOM 990 C C . LYS A 1 127 ? 19.882 0.333 -18.229 1.00 80.25 127 LYS A C 1
ATOM 992 O O . LYS A 1 127 ? 18.906 0.312 -18.958 1.00 80.25 127 LYS A O 1
ATOM 997 N N . GLY A 1 128 ? 20.239 1.429 -17.570 1.00 88.81 128 GLY A N 1
ATOM 998 C CA . GLY A 1 128 ? 19.528 2.705 -17.718 1.00 88.81 128 GLY A CA 1
ATOM 999 C C . GLY A 1 128 ? 18.467 2.957 -16.649 1.00 88.81 128 GLY A C 1
ATOM 1000 O O . GLY A 1 128 ? 18.434 2.285 -15.617 1.00 88.81 128 GLY A O 1
ATOM 1001 N N . GLU A 1 129 ? 17.646 3.975 -16.890 1.00 93.19 129 GLU A N 1
ATOM 1002 C CA . GLU A 1 129 ? 16.760 4.577 -15.890 1.00 93.19 129 GLU A CA 1
ATOM 1003 C C . GLU A 1 129 ? 15.751 3.582 -15.313 1.00 93.19 129 GLU A C 1
ATOM 1005 O O . GLU A 1 129 ? 15.589 3.518 -14.099 1.00 93.19 129 GLU A O 1
ATOM 1010 N N . GLU A 1 130 ? 15.144 2.732 -16.143 1.00 94.31 130 GLU A N 1
ATOM 1011 C CA . GLU A 1 130 ? 14.135 1.774 -15.688 1.00 94.31 130 GLU A CA 1
ATOM 1012 C C . GLU A 1 130 ? 14.716 0.741 -14.718 1.00 94.31 130 GLU A C 1
ATOM 1014 O O . GLU A 1 130 ? 14.055 0.345 -13.757 1.00 94.31 130 GLU A O 1
ATOM 1019 N N . ARG A 1 131 ? 15.976 0.328 -14.924 1.00 94.12 131 ARG A N 1
ATOM 1020 C CA . ARG A 1 131 ? 16.650 -0.549 -13.961 1.00 94.12 131 ARG A CA 1
ATOM 1021 C C . ARG A 1 131 ? 16.915 0.182 -12.652 1.00 94.12 131 ARG A C 1
ATOM 1023 O O . ARG A 1 131 ? 16.642 -0.376 -11.596 1.00 94.12 131 ARG A O 1
ATOM 1030 N N . VAL A 1 132 ? 17.418 1.414 -12.721 1.00 96.19 132 VAL A N 1
ATOM 1031 C CA . VAL A 1 132 ? 17.704 2.219 -11.524 1.00 96.19 132 VAL A CA 1
ATOM 1032 C C . VAL A 1 132 ? 16.432 2.420 -10.697 1.00 96.19 132 VAL A C 1
ATOM 1034 O O . VAL A 1 132 ? 16.452 2.185 -9.491 1.00 96.19 132 VAL A O 1
ATOM 1037 N N . GLN A 1 133 ? 15.310 2.763 -11.335 1.00 97.38 133 GLN A N 1
ATOM 1038 C CA . GLN A 1 133 ? 14.021 2.898 -10.650 1.00 97.38 133 GLN A CA 1
ATOM 1039 C C . GLN A 1 133 ? 13.566 1.574 -10.030 1.00 97.38 133 GLN A C 1
ATOM 1041 O O . GLN A 1 133 ? 13.199 1.532 -8.855 1.00 97.38 133 GLN A O 1
ATOM 1046 N N . SER A 1 134 ? 13.664 0.469 -10.776 1.00 96.31 134 SER A N 1
ATOM 1047 C CA . SER A 1 134 ? 13.353 -0.858 -10.245 1.00 96.31 134 SER A CA 1
ATOM 1048 C C . SER A 1 134 ? 14.176 -1.194 -8.997 1.00 96.31 134 SER A C 1
ATOM 1050 O O . SER A 1 134 ? 13.622 -1.708 -8.027 1.00 96.31 134 SER A O 1
ATOM 1052 N N . GLU A 1 135 ? 15.483 -0.917 -8.996 1.00 96.38 135 GLU A N 1
ATOM 1053 C CA . GLU A 1 135 ? 16.357 -1.178 -7.846 1.00 96.38 135 GLU A CA 1
ATOM 1054 C C . GLU A 1 135 ? 15.992 -0.309 -6.636 1.00 96.38 135 GLU A C 1
ATOM 1056 O O . GLU A 1 135 ? 15.948 -0.820 -5.516 1.00 96.38 135 GLU A O 1
ATOM 1061 N N . ILE A 1 136 ? 15.680 0.977 -6.838 1.00 97.31 136 ILE A N 1
ATOM 1062 C CA . ILE A 1 136 ? 15.267 1.892 -5.759 1.00 97.31 136 ILE A CA 1
ATOM 1063 C C . ILE A 1 136 ? 14.018 1.359 -5.051 1.00 97.31 136 ILE A C 1
ATOM 1065 O O . ILE A 1 136 ? 13.993 1.244 -3.822 1.00 97.31 136 ILE A O 1
ATOM 1069 N N . TRP A 1 137 ? 12.983 1.017 -5.818 1.00 97.94 137 TRP A N 1
ATOM 1070 C CA . TRP A 1 137 ? 11.723 0.526 -5.268 1.00 97.94 137 TRP A CA 1
ATOM 1071 C C . TRP A 1 137 ? 11.874 -0.855 -4.626 1.00 97.94 137 TRP A C 1
ATOM 1073 O O . TRP A 1 137 ? 11.386 -1.077 -3.516 1.00 97.94 137 TRP A O 1
ATOM 1083 N N . ALA A 1 138 ? 12.625 -1.762 -5.250 1.00 96.38 138 ALA A N 1
ATOM 1084 C CA . ALA A 1 138 ? 12.846 -3.089 -4.691 1.00 96.38 138 ALA A CA 1
ATOM 1085 C C . ALA A 1 138 ? 13.629 -3.027 -3.373 1.00 96.38 138 ALA A C 1
ATOM 1087 O O . ALA A 1 138 ? 13.271 -3.714 -2.420 1.00 96.38 138 ALA A O 1
ATOM 1088 N N . ARG A 1 139 ? 14.625 -2.136 -3.264 1.00 95.75 139 ARG A N 1
ATOM 1089 C CA . ARG A 1 139 ? 15.353 -1.911 -2.006 1.00 95.75 139 ARG A CA 1
ATOM 1090 C C . ARG A 1 139 ? 14.450 -1.385 -0.895 1.00 95.75 139 ARG A C 1
ATOM 1092 O O . ARG A 1 139 ? 14.608 -1.818 0.242 1.00 95.75 139 ARG A O 1
ATOM 1099 N N . LYS A 1 140 ? 13.485 -0.506 -1.195 1.00 96.19 140 LYS A N 1
ATOM 1100 C CA . LYS A 1 140 ? 12.487 -0.067 -0.199 1.00 96.19 140 LYS A CA 1
ATOM 1101 C C . LYS A 1 140 ? 11.683 -1.252 0.341 1.00 96.19 140 LYS A C 1
ATOM 1103 O O . LYS A 1 140 ? 11.516 -1.363 1.552 1.00 96.19 140 LYS A O 1
ATOM 1108 N N . SER A 1 141 ? 11.226 -2.145 -0.541 1.00 95.19 141 SER A N 1
ATOM 1109 C CA . SER A 1 141 ? 10.516 -3.368 -0.144 1.00 95.19 141 SER A CA 1
ATOM 1110 C C . SER A 1 141 ? 11.402 -4.291 0.698 1.00 95.19 141 SER A C 1
ATOM 1112 O O . SER A 1 141 ? 11.008 -4.710 1.784 1.00 95.19 141 SER A O 1
ATOM 1114 N N . TRP A 1 142 ? 12.627 -4.547 0.237 1.00 93.94 142 TRP A N 1
ATOM 1115 C CA . TRP A 1 142 ? 13.593 -5.424 0.895 1.00 93.94 142 TRP A CA 1
ATOM 1116 C C . TRP A 1 142 ? 13.955 -4.952 2.307 1.00 93.94 142 TRP A C 1
ATOM 1118 O O . TRP A 1 142 ? 13.871 -5.732 3.256 1.00 93.94 142 TRP A O 1
ATOM 1128 N N . ILE A 1 143 ? 14.266 -3.661 2.468 1.00 92.94 143 ILE A N 1
ATOM 1129 C CA . ILE A 1 143 ? 14.558 -3.060 3.777 1.00 92.94 143 ILE A CA 1
ATOM 1130 C C . ILE A 1 143 ? 13.356 -3.200 4.709 1.00 92.94 143 ILE A C 1
ATOM 1132 O O . ILE A 1 143 ? 13.527 -3.558 5.871 1.00 92.94 143 ILE A O 1
ATOM 1136 N N . LEU A 1 144 ? 12.146 -2.942 4.209 1.00 91.06 144 LEU A N 1
ATOM 1137 C CA . LEU A 1 144 ? 10.933 -3.015 5.017 1.00 91.06 144 LEU A CA 1
ATOM 1138 C C . LEU A 1 144 ? 10.599 -4.459 5.431 1.00 91.06 144 LEU A C 1
ATOM 1140 O O . LEU A 1 144 ? 10.224 -4.705 6.573 1.00 91.06 144 LEU A O 1
ATOM 1144 N N . LEU A 1 145 ? 10.793 -5.439 4.545 1.00 90.00 145 LEU A N 1
ATOM 1145 C CA . LEU A 1 145 ? 10.644 -6.860 4.878 1.00 90.00 145 LEU A CA 1
ATOM 1146 C C . LEU A 1 145 ? 11.657 -7.299 5.943 1.00 90.00 145 LEU A C 1
ATOM 1148 O O . LEU A 1 145 ? 11.290 -7.979 6.907 1.00 90.00 145 LEU A O 1
ATOM 1152 N N . GLY A 1 146 ? 12.916 -6.877 5.812 1.00 88.81 146 GLY A N 1
ATOM 1153 C CA . GLY A 1 146 ? 13.953 -7.106 6.816 1.00 88.81 146 GLY A CA 1
ATOM 1154 C C . GLY A 1 146 ? 13.614 -6.453 8.158 1.00 88.81 146 GLY A C 1
ATOM 1155 O O . GLY A 1 146 ? 13.615 -7.111 9.204 1.00 88.81 146 GLY A O 1
ATOM 1156 N N . SER A 1 147 ? 13.190 -5.186 8.137 1.00 85.88 147 SER A N 1
ATOM 1157 C CA . SER A 1 147 ? 12.775 -4.454 9.336 1.00 85.88 147 SER A CA 1
ATOM 1158 C C . SER A 1 147 ? 11.508 -5.024 9.971 1.00 85.88 147 SER A C 1
ATOM 1160 O O . SER A 1 147 ? 11.332 -4.882 11.175 1.00 85.88 147 SER A O 1
ATOM 1162 N N . MET A 1 148 ? 10.671 -5.754 9.235 1.00 83.12 148 MET A N 1
ATOM 1163 C CA . MET A 1 148 ? 9.537 -6.520 9.768 1.00 83.12 148 MET A CA 1
ATOM 1164 C C . MET A 1 148 ? 9.922 -7.940 10.225 1.00 83.12 148 MET A C 1
ATOM 1166 O O . MET A 1 148 ? 9.144 -8.603 10.906 1.00 83.12 148 MET A O 1
ATOM 1170 N N . GLY A 1 149 ? 11.151 -8.390 9.951 1.00 83.25 149 GLY A N 1
ATOM 1171 C CA . GLY A 1 149 ? 11.669 -9.703 10.354 1.00 83.25 149 GLY A CA 1
ATOM 1172 C C . GLY A 1 149 ? 11.343 -10.845 9.387 1.00 83.25 149 GLY A C 1
ATOM 1173 O O . GLY A 1 149 ? 11.594 -12.002 9.723 1.00 83.25 149 GLY A O 1
ATOM 1174 N N . PHE A 1 150 ? 10.822 -10.545 8.193 1.00 84.19 150 PHE A N 1
ATOM 1175 C CA . PHE A 1 150 ? 10.516 -11.548 7.166 1.00 84.19 150 PHE A CA 1
ATOM 1176 C C . PHE A 1 150 ? 11.768 -12.125 6.492 1.00 84.19 150 PHE A C 1
ATOM 1178 O O . PHE A 1 150 ? 11.709 -13.225 5.954 1.00 84.19 150 PHE A O 1
ATOM 1185 N N . LEU A 1 151 ? 12.907 -11.428 6.567 1.00 83.94 151 LEU A N 1
ATOM 1186 C CA . LEU A 1 151 ? 14.199 -11.894 6.036 1.00 83.94 151 LEU A CA 1
ATOM 1187 C C . LEU A 1 151 ? 15.072 -12.587 7.097 1.00 83.94 151 LEU A C 1
ATOM 1189 O O . LEU A 1 151 ? 16.268 -12.781 6.909 1.00 83.94 151 LEU A O 1
ATOM 1193 N N . GLY A 1 152 ? 14.466 -12.981 8.220 1.00 81.38 152 GLY A N 1
ATOM 1194 C CA . GLY A 1 152 ? 15.142 -13.646 9.329 1.00 81.38 152 GLY A CA 1
ATOM 1195 C C . GLY A 1 152 ? 15.477 -12.708 10.488 1.00 81.38 152 GLY A C 1
ATOM 1196 O O . GLY A 1 152 ? 15.575 -11.492 10.356 1.00 81.38 152 GLY A O 1
ATOM 1197 N N . THR A 1 153 ? 15.654 -13.292 11.673 1.00 76.06 153 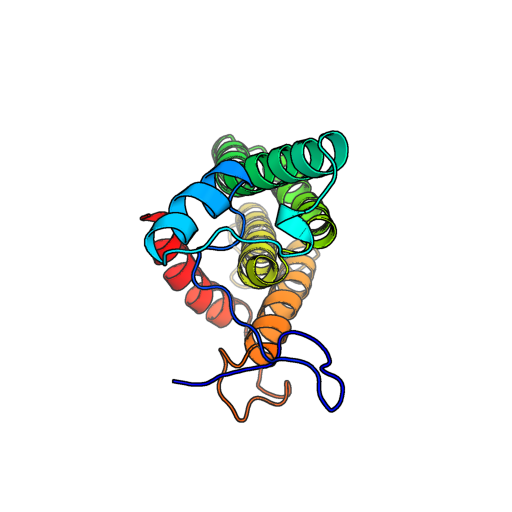THR A N 1
ATOM 1198 C CA . THR A 1 153 ? 15.854 -12.545 12.930 1.00 76.06 153 THR A CA 1
ATOM 1199 C C . THR A 1 153 ? 17.249 -11.945 13.087 1.00 76.06 153 THR A C 1
ATOM 1201 O O . THR A 1 153 ? 17.458 -11.135 13.984 1.00 76.06 153 THR A O 1
ATOM 1204 N N . LYS A 1 154 ? 18.199 -12.356 12.240 1.00 80.81 154 LYS A N 1
ATOM 1205 C CA . LYS A 1 154 ? 19.587 -11.875 12.229 1.00 80.81 154 LYS A CA 1
ATOM 1206 C C . LYS A 1 154 ? 19.881 -10.902 11.086 1.00 80.81 154 LYS A C 1
ATOM 1208 O O . LYS A 1 154 ? 21.031 -10.516 10.935 1.00 80.81 154 LYS A O 1
ATOM 1213 N N . TRP A 1 155 ? 18.873 -10.551 10.287 1.00 83.94 155 TRP A N 1
ATOM 1214 C CA . TRP A 1 155 ? 19.037 -9.612 9.185 1.00 83.94 155 TRP A CA 1
ATOM 1215 C C . TRP A 1 155 ? 19.464 -8.241 9.723 1.00 83.94 155 TRP A C 1
ATOM 1217 O O . TRP A 1 155 ? 18.799 -7.682 10.599 1.00 83.94 155 TRP A O 1
ATOM 1227 N N . ASP A 1 156 ? 20.569 -7.717 9.202 1.00 82.12 156 ASP A N 1
ATOM 1228 C CA . ASP A 1 156 ? 21.178 -6.443 9.600 1.00 82.12 156 ASP A CA 1
ATOM 1229 C C . ASP A 1 156 ? 21.223 -5.415 8.452 1.00 82.12 156 ASP A C 1
ATOM 1231 O O . ASP A 1 156 ? 21.703 -4.297 8.632 1.00 82.12 156 ASP A O 1
ATOM 1235 N N . GLY A 1 157 ? 20.692 -5.777 7.280 1.00 78.00 157 GLY A N 1
ATOM 1236 C CA . GLY A 1 157 ? 20.686 -4.934 6.085 1.00 78.00 157 GLY A CA 1
ATOM 1237 C C . GLY A 1 157 ? 21.982 -4.950 5.276 1.00 78.00 157 GLY A C 1
ATOM 1238 O O . GLY A 1 157 ? 22.056 -4.227 4.280 1.00 78.00 157 GLY A O 1
ATOM 1239 N N . HIS A 1 158 ? 22.972 -5.765 5.656 1.00 74.75 158 HIS A N 1
ATOM 1240 C CA . HIS A 1 158 ? 24.236 -5.915 4.930 1.00 74.75 158 HIS A CA 1
ATOM 1241 C C . HIS A 1 158 ? 24.278 -7.114 3.974 1.00 74.75 158 HIS A C 1
ATOM 1243 O O . HIS A 1 158 ? 25.258 -7.252 3.244 1.00 74.75 158 HIS A O 1
ATOM 1249 N N . ASP A 1 159 ? 23.236 -7.950 3.942 1.00 76.31 159 ASP A N 1
ATOM 1250 C CA . ASP A 1 159 ? 23.130 -9.045 2.974 1.00 76.31 159 ASP A CA 1
ATOM 1251 C C . ASP A 1 159 ? 23.160 -8.520 1.524 1.00 76.31 159 ASP A C 1
ATOM 1253 O O . ASP A 1 159 ? 22.596 -7.465 1.207 1.00 76.31 159 ASP A O 1
ATOM 1257 N N . ASP A 1 160 ? 23.797 -9.280 0.628 1.00 83.50 160 ASP A N 1
ATOM 1258 C CA . ASP A 1 160 ? 23.893 -8.928 -0.788 1.00 83.50 160 ASP A CA 1
ATOM 1259 C C . ASP A 1 160 ? 22.496 -8.904 -1.431 1.00 83.50 160 ASP A C 1
ATOM 1261 O O . ASP A 1 160 ? 21.824 -9.925 -1.584 1.00 83.50 160 ASP A O 1
ATOM 1265 N N . PHE A 1 161 ? 22.048 -7.706 -1.814 1.00 90.19 161 PHE A N 1
ATOM 1266 C CA . PHE A 1 161 ? 20.772 -7.509 -2.495 1.00 90.19 161 PHE A CA 1
ATOM 1267 C C . PHE A 1 161 ? 20.898 -7.816 -3.992 1.00 90.19 161 PHE A C 1
ATOM 1269 O O . PHE A 1 161 ? 21.557 -7.073 -4.725 1.00 90.19 161 PHE A O 1
ATOM 1276 N N . ASP A 1 162 ? 20.194 -8.852 -4.445 1.00 92.31 162 ASP A N 1
ATOM 1277 C CA . ASP A 1 162 ? 19.997 -9.175 -5.859 1.00 92.31 162 ASP A CA 1
ATOM 1278 C C . ASP A 1 162 ? 18.553 -8.858 -6.276 1.00 92.31 162 ASP A C 1
ATOM 1280 O O . ASP A 1 162 ? 17.593 -9.372 -5.696 1.00 92.31 162 ASP A O 1
ATOM 1284 N N . LEU A 1 163 ? 18.395 -7.972 -7.264 1.00 91.31 163 LEU A N 1
ATOM 1285 C CA . LEU A 1 163 ? 17.087 -7.464 -7.681 1.00 91.31 163 LEU A CA 1
ATOM 1286 C C . LEU A 1 163 ? 16.197 -8.572 -8.257 1.00 91.31 163 LEU A C 1
ATOM 1288 O O . LEU A 1 163 ? 15.015 -8.654 -7.924 1.00 91.31 163 LEU A O 1
ATOM 1292 N N . GLU A 1 164 ? 16.745 -9.381 -9.155 1.00 90.19 164 GLU A N 1
ATOM 1293 C CA . GLU A 1 164 ? 16.024 -10.434 -9.854 1.00 90.19 164 GLU A CA 1
ATOM 1294 C C . GLU A 1 164 ? 15.567 -11.528 -8.887 1.00 90.19 164 GLU A C 1
ATOM 1296 O O . GLU A 1 164 ? 14.373 -11.828 -8.839 1.00 90.19 164 GLU A O 1
ATOM 1301 N N . ALA A 1 165 ? 16.480 -12.048 -8.065 1.00 90.12 165 ALA A N 1
ATOM 1302 C CA . ALA A 1 165 ? 16.171 -13.058 -7.060 1.00 90.12 165 ALA A CA 1
ATOM 1303 C C . ALA A 1 165 ? 15.145 -12.545 -6.039 1.00 90.12 165 ALA A C 1
ATOM 1305 O O . ALA A 1 165 ? 14.222 -13.268 -5.663 1.00 90.12 165 ALA A O 1
ATOM 1306 N N . PHE A 1 166 ? 15.257 -11.278 -5.623 1.00 91.75 166 PHE A N 1
ATOM 1307 C CA . PHE A 1 166 ? 14.286 -10.662 -4.723 1.00 91.75 166 PHE A CA 1
ATOM 1308 C C . PHE A 1 166 ? 12.894 -10.557 -5.356 1.00 91.75 166 PHE A C 1
ATOM 1310 O O . PHE A 1 166 ? 11.898 -10.940 -4.740 1.00 91.75 166 PHE A O 1
ATOM 1317 N N . LEU A 1 167 ? 12.796 -10.051 -6.587 1.00 90.31 167 LEU A N 1
ATOM 1318 C CA . LEU A 1 167 ? 11.501 -9.908 -7.250 1.00 90.31 167 LEU A CA 1
ATOM 1319 C C . LEU A 1 167 ? 10.876 -11.256 -7.608 1.00 90.31 167 LEU A C 1
ATOM 1321 O O . LEU A 1 167 ? 9.650 -11.340 -7.627 1.00 90.31 167 LEU A O 1
ATOM 1325 N N . GLU A 1 168 ? 11.666 -12.298 -7.867 1.00 87.19 168 GLU A N 1
ATOM 1326 C CA . GLU A 1 168 ? 11.167 -13.670 -8.008 1.00 87.19 168 GLU A CA 1
ATOM 1327 C C . GLU A 1 168 ? 10.585 -14.188 -6.688 1.00 87.19 168 GLU A C 1
ATOM 1329 O O . GLU A 1 168 ? 9.421 -14.590 -6.663 1.00 87.19 168 GLU A O 1
ATOM 1334 N N . LEU A 1 169 ? 11.332 -14.059 -5.584 1.00 83.94 169 LEU A N 1
ATOM 1335 C CA . LEU A 1 169 ? 10.889 -14.445 -4.241 1.00 83.94 169 LEU A CA 1
ATOM 1336 C C . LEU A 1 169 ? 9.553 -13.786 -3.863 1.00 83.94 169 LEU A C 1
ATOM 1338 O O . LEU A 1 169 ? 8.620 -14.455 -3.421 1.00 83.94 169 LEU A O 1
ATOM 1342 N N . VAL A 1 170 ? 9.443 -12.470 -4.055 1.00 81.69 170 VAL A N 1
ATOM 1343 C CA . VAL A 1 170 ? 8.232 -11.724 -3.683 1.00 81.69 170 VAL A CA 1
ATOM 1344 C C . VAL A 1 170 ? 7.100 -11.946 -4.693 1.00 81.69 170 VAL A C 1
ATOM 1346 O O . VAL A 1 170 ? 5.932 -11.918 -4.318 1.00 81.69 170 VAL A O 1
ATOM 1349 N N . SER A 1 171 ? 7.401 -12.234 -5.965 1.00 67.81 171 SER A N 1
ATOM 1350 C CA . SER A 1 171 ? 6.373 -12.518 -6.980 1.00 67.81 171 SER A CA 1
ATOM 1351 C C . SER A 1 171 ? 5.593 -13.801 -6.712 1.00 67.81 171 SER A C 1
ATOM 1353 O O . SER A 1 171 ? 4.417 -13.855 -7.070 1.00 67.81 171 SER A O 1
ATOM 1355 N N . ASP A 1 172 ? 6.214 -14.821 -6.122 1.00 56.00 172 ASP A N 1
ATOM 1356 C CA . ASP A 1 172 ? 5.508 -16.051 -5.758 1.00 56.00 172 ASP A CA 1
ATOM 1357 C C . ASP A 1 172 ? 4.650 -15.864 -4.496 1.00 56.00 172 ASP A C 1
ATOM 1359 O O . ASP A 1 172 ? 3.529 -16.366 -4.457 1.00 56.00 172 ASP A O 1
ATOM 1363 N N . GLY A 1 173 ? 5.075 -15.015 -3.551 1.00 50.75 173 GLY A N 1
ATOM 1364 C CA . GLY A 1 173 ? 4.233 -14.577 -2.427 1.00 50.75 173 GLY A CA 1
ATOM 1365 C C . GLY A 1 173 ? 3.041 -13.705 -2.855 1.00 50.75 173 GLY A C 1
ATOM 1366 O O . GLY A 1 173 ? 1.922 -13.912 -2.391 1.00 50.75 173 GLY A O 1
ATOM 1367 N N . ILE A 1 174 ? 3.236 -12.790 -3.815 1.00 45.03 174 ILE A N 1
ATOM 1368 C CA . ILE A 1 174 ? 2.156 -11.959 -4.384 1.00 45.03 174 ILE A CA 1
ATOM 1369 C C . ILE A 1 174 ? 1.089 -12.831 -5.074 1.00 45.03 174 ILE A C 1
ATOM 1371 O O . ILE A 1 174 ? -0.095 -12.508 -5.021 1.00 45.03 174 ILE A O 1
ATOM 1375 N N . LYS A 1 175 ? 1.460 -13.966 -5.688 1.00 37.97 175 LYS A N 1
ATOM 1376 C CA . LYS A 1 175 ? 0.486 -14.902 -6.286 1.00 37.97 175 LYS A CA 1
ATOM 1377 C C . LYS A 1 175 ? -0.419 -15.578 -5.254 1.00 37.97 175 LYS A C 1
ATOM 1379 O O . LYS A 1 175 ? -1.570 -15.849 -5.584 1.00 37.97 175 LYS A O 1
ATOM 1384 N N . GLU A 1 176 ? 0.058 -15.828 -4.036 1.00 31.25 176 GLU A N 1
ATOM 1385 C CA . GLU A 1 176 ? -0.750 -16.449 -2.976 1.00 31.25 176 GLU A CA 1
ATOM 1386 C C . GLU A 1 176 ? -1.743 -15.464 -2.334 1.00 31.25 176 GLU A C 1
ATOM 1388 O O . GLU A 1 176 ? -2.841 -15.867 -1.949 1.00 31.25 176 GLU A O 1
ATOM 1393 N N . VAL A 1 177 ? -1.418 -14.167 -2.297 1.00 35.16 177 VAL A N 1
ATOM 1394 C CA . VAL A 1 177 ? -2.328 -13.098 -1.832 1.00 35.16 177 VAL A CA 1
ATOM 1395 C C . VAL A 1 177 ? -3.393 -12.748 -2.887 1.00 35.16 177 VAL A C 1
ATOM 1397 O O . VAL A 1 177 ? -4.491 -12.326 -2.540 1.00 35.16 177 VAL A O 1
ATOM 1400 N N . MET A 1 178 ? -3.124 -12.996 -4.175 1.00 30.23 178 MET A N 1
ATOM 1401 C CA . MET A 1 178 ? -4.074 -12.789 -5.284 1.00 30.23 178 MET A CA 1
ATOM 1402 C C . MET A 1 178 ? -5.194 -13.849 -5.391 1.00 30.23 178 MET A C 1
ATOM 1404 O O . MET A 1 178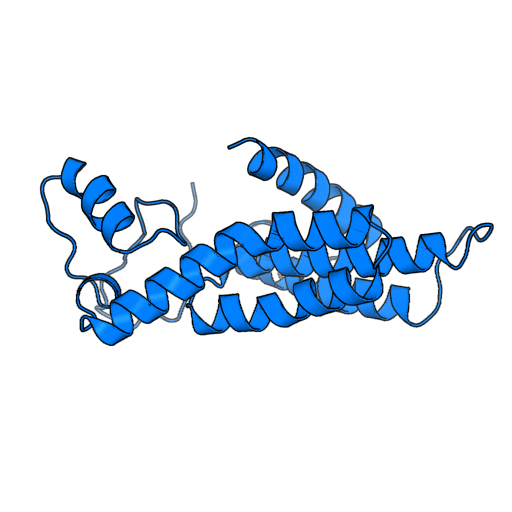 ? -6.008 -13.770 -6.311 1.00 30.23 178 MET A O 1
ATOM 1408 N N . LEU A 1 179 ? -5.244 -14.844 -4.495 1.00 24.89 179 LEU A N 1
ATOM 1409 C CA . LEU A 1 179 ? -6.224 -15.944 -4.524 1.00 24.89 179 LEU A CA 1
ATOM 1410 C C . LEU A 1 179 ? -7.243 -15.931 -3.367 1.00 24.89 179 LEU A C 1
ATOM 1412 O O . LEU A 1 179 ? -7.924 -16.938 -3.161 1.00 24.89 179 LEU A O 1
ATOM 1416 N N . TRP A 1 180 ? -7.396 -14.808 -2.658 1.00 27.62 180 TRP A N 1
ATOM 1417 C CA . TRP A 1 180 ? -8.419 -14.628 -1.618 1.00 27.62 180 TRP A CA 1
ATOM 1418 C C . TRP A 1 180 ? -9.300 -13.403 -1.861 1.00 27.62 180 TRP A C 1
ATOM 1420 O O . TRP A 1 180 ? -8.753 -12.326 -2.182 1.00 27.62 180 TRP A O 1
#

InterPro domains:
  IPR046341 SET domain superfamily [G3DSA:2.170.270.10] (1-49)
  IPR046341 SET domain superfamily [SSF82199] (1-46)
  IPR053185 SET domain-containing protein [PTHR47332] (2-118)

Solvent-accessible surface area (backbone atoms only — not comparable to full-atom values): 10731 Å² total; per-residue (Å²): 140,85,87,77,80,93,62,93,77,62,93,91,58,84,88,82,81,79,94,61,77,79,69,62,37,67,68,55,50,52,58,63,45,42,81,75,76,51,81,74,72,50,75,77,64,60,43,56,72,70,60,38,50,51,49,34,50,51,31,54,48,59,76,45,42,66,65,52,28,50,52,30,40,77,71,64,40,52,66,61,16,48,50,51,43,57,55,44,52,57,58,34,53,77,68,69,42,62,85,54,44,37,58,46,25,40,50,42,11,50,50,29,41,50,51,39,55,67,74,47,70,94,58,98,67,88,73,61,68,36,42,52,52,14,49,55,28,35,48,55,14,51,52,48,35,36,74,70,42,75,64,38,93,80,57,79,84,77,70,88,86,51,68,66,67,48,53,52,59,51,50,59,54,53,56,64,63,73,74,114

pLDDT: mean 88.97, std 13.85, range [24.89, 98.44]

Mean predicted aligned error: 5.65 Å